Protein AF-A0A318JPR2-F1 (afdb_monomer)

Sequence (291 aa):
MTSPSQPMMTFALADDGRMVHVDDVPTGMSCECTCPGCHKRLIAKNAGREKTHHFAHEAGTDAQGCAETALHQAAKQVVLEFHRIKAPAGQLSLQQNADLHLTNVLLEHRLQAASGDVVVDCHAQSAHGAFAIEIAVHHKVDDVKADKLQELSLPTLEIDLSDMVTLPWSWNELEDAVLFDLERRKWIEGAAEPSSFAGELDALTPISNLMDQWPDAQRFAVGNVWVWFRRLPYGNYSVYHRFDESTRRIVESICRGRGRWEPRYKNWIIFDRFKDVVLSELISRTAPLDQ

Secondary structure (DSSP, 8-state):
--PPPPPP--EEE-TTS-EEEGGGS-SBGGG--B-TTT--BEEEE-S-SSS--EEEESSS--HHHHHHHHHHHHHHHHHHHH-EEEE-SSSTT-SS-EEEEEEEEEEEEEEEETTEEEEEEEEEEETTEEEEEEEESS-PPPHHHHHHHHHTT--EEEEE-TTTTTS---HHHHHHHHHT-GGGEEEPTTPPPPP-----------GGGGGG--TT-EEEEETTEEEEEEE-TTSSEEEEE-S-HHHHHHHHHHHBTTEEEETTTTEEEE-GGGHHHHHHHHHHTB-PPP-

Nearest PDB structures (foldseek):
  1y88-assembly1_A  TM=7.249E-01  e=6.080E-01  Archaeoglobus fulgidus
  8apo-assembly1_Ae  TM=2.332E-01  e=7.249E-01  Polytomella magna
  3n4s-assembly1_B  TM=3.303E-01  e=5.318E+00  Saccharomyces cerevisiae
  5v3n-assembly1_A-2  TM=4.036E-01  e=8.016E+00  Saccharomyces cerevisiae S288C
  4k73-assembly1_A  TM=4.085E-01  e=7.129E+00  Mycobacterium tuberculosis H37Rv

Structure (mmCIF, N/CA/C/O backbone):
data_AF-A0A318JPR2-F1
#
_entry.id   AF-A0A318JPR2-F1
#
loop_
_atom_site.group_PDB
_atom_site.id
_atom_site.type_symbol
_atom_site.label_atom_id
_atom_site.label_alt_id
_atom_site.label_comp_id
_atom_site.label_asym_id
_atom_site.label_entity_id
_atom_site.label_seq_id
_atom_site.pdbx_PDB_ins_code
_atom_site.Cartn_x
_atom_site.Cartn_y
_atom_site.Cartn_z
_atom_site.occupancy
_atom_site.B_iso_or_equiv
_atom_site.auth_seq_id
_atom_site.auth_comp_id
_atom_site.auth_asym_id
_atom_site.auth_atom_id
_atom_site.pdbx_PDB_model_num
ATOM 1 N N . MET A 1 1 ? 31.025 21.469 1.723 1.00 31.38 1 MET A N 1
ATOM 2 C CA . MET A 1 1 ? 29.585 21.782 1.658 1.00 31.38 1 MET A CA 1
ATOM 3 C C . MET A 1 1 ? 28.925 20.601 0.979 1.00 31.38 1 MET A C 1
ATOM 5 O O . MET A 1 1 ? 29.023 20.471 -0.232 1.00 31.38 1 MET A O 1
ATOM 9 N N . THR A 1 2 ? 28.418 19.655 1.761 1.00 30.30 2 THR A N 1
ATOM 10 C CA . THR A 1 2 ? 27.615 18.542 1.254 1.00 30.30 2 THR A CA 1
ATOM 11 C C . THR A 1 2 ? 26.317 19.137 0.728 1.00 30.30 2 THR A C 1
ATOM 13 O O . THR A 1 2 ? 25.569 19.744 1.490 1.00 30.30 2 THR A O 1
ATOM 16 N N . SER A 1 3 ? 26.096 19.058 -0.585 1.00 31.05 3 SER A N 1
ATOM 17 C CA . SER A 1 3 ? 24.805 19.400 -1.180 1.00 31.05 3 SER A CA 1
ATOM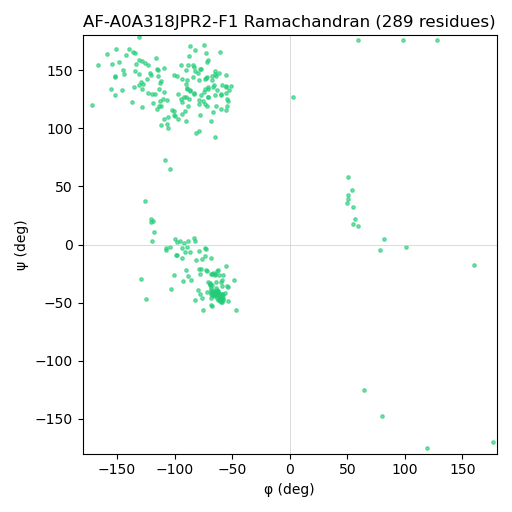 18 C C . SER A 1 3 ? 23.706 18.646 -0.424 1.00 31.05 3 SER A C 1
ATOM 20 O O . SER A 1 3 ? 23.920 17.465 -0.133 1.00 31.05 3 SER A O 1
ATOM 22 N N . PRO A 1 4 ? 22.569 19.279 -0.088 1.00 39.31 4 PRO A N 1
ATOM 23 C CA . PRO A 1 4 ? 21.449 18.557 0.501 1.00 39.31 4 PRO A CA 1
ATOM 24 C C . PRO A 1 4 ? 21.104 17.391 -0.428 1.00 39.31 4 PRO A C 1
ATOM 26 O O . PRO A 1 4 ? 20.927 17.582 -1.635 1.00 39.31 4 PRO A O 1
ATOM 29 N N . SER A 1 5 ? 21.126 16.174 0.116 1.00 49.06 5 SER A N 1
ATOM 30 C CA . SER A 1 5 ? 20.741 14.966 -0.605 1.00 49.06 5 SER A CA 1
ATOM 31 C C . SER A 1 5 ? 19.329 15.179 -1.133 1.00 49.06 5 SER A C 1
ATOM 33 O O . SER A 1 5 ? 18.408 15.384 -0.343 1.00 49.06 5 SER A O 1
ATOM 35 N N . GLN A 1 6 ? 19.163 15.199 -2.457 1.00 54.84 6 GLN A N 1
ATOM 36 C CA . GLN A 1 6 ? 17.829 15.270 -3.041 1.00 54.84 6 GLN A CA 1
ATOM 37 C C . GLN A 1 6 ? 17.015 14.063 -2.552 1.00 54.84 6 GLN A C 1
ATOM 39 O O . GLN A 1 6 ? 17.572 12.962 -2.502 1.00 54.84 6 GLN A O 1
ATOM 44 N N . PRO A 1 7 ? 15.738 14.257 -2.183 1.00 62.94 7 PRO A N 1
ATOM 45 C CA . PRO A 1 7 ? 14.869 13.164 -1.763 1.00 62.94 7 PRO A CA 1
ATOM 46 C C . PRO A 1 7 ? 14.843 12.091 -2.855 1.00 62.94 7 PRO A C 1
ATOM 48 O O . PRO A 1 7 ? 14.615 12.387 -4.032 1.00 62.94 7 PRO A O 1
ATOM 51 N N . MET A 1 8 ? 15.173 10.856 -2.472 1.00 77.88 8 MET A N 1
ATOM 52 C CA . MET A 1 8 ? 15.291 9.738 -3.402 1.00 77.88 8 MET A CA 1
ATOM 53 C C . MET A 1 8 ? 13.941 9.054 -3.570 1.00 77.88 8 MET A C 1
ATOM 55 O O . MET A 1 8 ? 13.386 8.511 -2.625 1.00 77.88 8 MET A O 1
ATOM 59 N N . MET A 1 9 ? 13.430 9.049 -4.799 1.00 89.12 9 MET A N 1
ATOM 60 C CA . MET A 1 9 ? 12.172 8.392 -5.131 1.00 89.12 9 MET A CA 1
ATOM 61 C C . MET A 1 9 ? 12.451 7.005 -5.714 1.00 89.12 9 MET A C 1
ATOM 63 O O . MET A 1 9 ? 12.928 6.896 -6.843 1.00 89.12 9 MET A O 1
ATOM 67 N N . THR A 1 10 ? 12.173 5.945 -4.958 1.00 91.81 10 THR A N 1
ATOM 68 C CA . THR A 1 10 ? 12.372 4.551 -5.401 1.00 91.81 10 THR A CA 1
ATOM 69 C C . THR A 1 10 ? 11.096 3.880 -5.903 1.00 91.81 10 THR A C 1
ATOM 71 O O . THR A 1 10 ? 11.181 2.824 -6.526 1.00 91.81 10 THR A O 1
ATOM 74 N N . PHE A 1 11 ? 9.935 4.517 -5.719 1.00 92.88 11 PHE A N 1
ATOM 75 C CA . PHE A 1 11 ? 8.640 4.040 -6.202 1.00 92.88 11 PHE A CA 1
ATOM 76 C C . PHE A 1 11 ? 8.036 4.956 -7.269 1.00 92.88 11 PHE A C 1
ATOM 78 O O . PHE A 1 11 ? 8.254 6.168 -7.266 1.00 92.88 11 PHE A O 1
ATOM 85 N N . ALA A 1 12 ? 7.250 4.377 -8.172 1.00 93.62 12 ALA A N 1
ATOM 86 C CA . ALA A 1 12 ? 6.508 5.098 -9.202 1.00 93.62 12 ALA A CA 1
ATOM 87 C C . ALA A 1 12 ? 5.222 4.356 -9.585 1.00 93.62 12 ALA A C 1
ATOM 89 O O . ALA A 1 12 ? 5.072 3.185 -9.244 1.00 93.62 12 ALA A O 1
ATOM 90 N N . LEU A 1 13 ? 4.329 5.016 -10.328 1.00 89.56 13 LEU A N 1
ATOM 91 C CA . LEU A 1 13 ? 3.175 4.365 -10.947 1.00 89.56 13 LEU A CA 1
ATOM 92 C C . LEU A 1 13 ? 3.580 3.720 -12.271 1.00 89.56 13 LEU A C 1
ATOM 94 O O . LEU A 1 13 ? 4.167 4.384 -13.127 1.00 89.56 13 LEU A O 1
ATOM 98 N N . ALA A 1 14 ? 3.238 2.450 -12.450 1.00 81.56 14 ALA A N 1
ATOM 99 C CA . ALA A 1 14 ? 3.228 1.786 -13.745 1.00 81.56 14 ALA A CA 1
ATOM 100 C C . ALA A 1 14 ? 2.023 2.240 -14.593 1.00 81.56 14 ALA A C 1
ATOM 102 O O . ALA A 1 14 ? 1.123 2.936 -14.117 1.00 81.56 14 ALA A O 1
ATOM 103 N N . ASP A 1 15 ? 2.009 1.836 -15.860 1.00 81.25 15 ASP A N 1
ATOM 104 C CA . ASP A 1 15 ? 0.932 2.107 -16.820 1.00 81.25 15 ASP A CA 1
ATOM 105 C C . ASP A 1 15 ? -0.433 1.549 -16.377 1.00 81.25 15 ASP A C 1
ATOM 107 O O . ASP A 1 15 ? -1.472 2.153 -16.638 1.00 81.25 15 ASP A O 1
ATOM 111 N N . ASP A 1 16 ? -0.426 0.430 -15.654 1.00 77.12 16 ASP A N 1
ATOM 112 C CA . ASP A 1 16 ? -1.609 -0.211 -15.081 1.00 77.12 16 ASP A CA 1
ATOM 113 C C . ASP A 1 16 ? -2.085 0.400 -13.750 1.00 77.12 16 ASP A C 1
ATOM 115 O O . ASP A 1 16 ? -3.044 -0.092 -13.147 1.00 77.12 16 ASP A O 1
ATOM 119 N N . GLY A 1 17 ? -1.432 1.472 -13.292 1.00 76.62 17 GLY A N 1
ATOM 120 C CA . GLY A 1 17 ? -1.784 2.206 -12.080 1.00 76.62 17 GLY A CA 1
ATOM 121 C C . GLY A 1 17 ? -1.261 1.597 -10.778 1.00 76.62 17 GLY A C 1
ATOM 122 O O . GLY A 1 17 ? -1.583 2.119 -9.713 1.00 76.62 17 GLY A O 1
ATOM 123 N N . ARG A 1 18 ? -0.458 0.525 -10.821 1.00 82.69 18 ARG A N 1
ATOM 124 C CA . ARG A 1 18 ? 0.199 -0.016 -9.620 1.00 82.69 18 ARG A CA 1
ATOM 125 C C . ARG A 1 18 ? 1.473 0.739 -9.280 1.00 82.69 18 ARG A C 1
ATOM 127 O O . ARG A 1 18 ? 2.218 1.167 -10.159 1.00 82.69 18 ARG A O 1
ATOM 134 N N . MET A 1 19 ? 1.776 0.793 -7.993 1.00 87.50 19 MET A N 1
ATOM 135 C CA . MET A 1 19 ? 3.086 1.175 -7.497 1.00 87.50 19 MET A CA 1
ATOM 136 C C . MET A 1 19 ? 4.101 0.071 -7.802 1.00 87.50 19 MET A C 1
ATOM 138 O O . MET A 1 19 ? 3.846 -1.115 -7.572 1.00 87.50 19 MET A O 1
ATOM 142 N N . VAL A 1 20 ? 5.258 0.470 -8.321 1.00 83.50 20 VAL A N 1
ATOM 143 C CA . VAL A 1 20 ? 6.395 -0.396 -8.652 1.00 83.50 20 VAL A CA 1
ATOM 144 C C . VAL A 1 20 ? 7.676 0.185 -8.076 1.00 83.50 20 VAL A C 1
ATOM 146 O O . VAL A 1 20 ? 7.828 1.407 -8.005 1.00 83.50 20 VAL A O 1
ATOM 149 N N . HIS A 1 21 ? 8.604 -0.684 -7.676 1.00 90.56 21 HIS A N 1
ATOM 150 C CA . HIS A 1 21 ? 9.937 -0.261 -7.270 1.00 90.56 21 HIS A CA 1
ATOM 151 C C . HIS A 1 21 ? 10.830 -0.072 -8.502 1.00 90.56 21 HIS A C 1
ATOM 153 O O . HIS A 1 21 ? 10.649 -0.723 -9.533 1.00 90.56 21 HIS A O 1
ATOM 159 N N . VAL A 1 22 ? 11.829 0.802 -8.403 1.00 91.31 22 VAL A N 1
ATOM 160 C CA . VAL A 1 22 ? 12.757 1.105 -9.501 1.00 91.31 22 VAL A CA 1
ATOM 161 C C . VAL A 1 22 ? 13.509 -0.133 -10.008 1.00 91.31 22 VAL A C 1
ATOM 163 O O . VAL A 1 22 ? 13.873 -0.190 -11.178 1.00 91.31 22 VAL A O 1
ATOM 166 N N . ASP A 1 23 ? 13.696 -1.154 -9.174 1.00 86.94 23 ASP A N 1
ATOM 167 C CA . ASP A 1 23 ? 14.351 -2.413 -9.569 1.00 86.94 23 ASP A CA 1
ATOM 168 C C . ASP A 1 23 ? 13.431 -3.394 -10.296 1.00 86.94 23 ASP A C 1
ATOM 170 O O . ASP A 1 23 ? 13.912 -4.328 -10.937 1.00 86.94 23 ASP A O 1
ATOM 174 N N . ASP A 1 24 ? 12.122 -3.157 -10.250 1.00 83.88 24 ASP A N 1
ATOM 175 C CA . ASP A 1 24 ? 11.122 -4.029 -10.865 1.00 83.88 24 ASP A CA 1
ATOM 176 C C . ASP A 1 24 ? 10.823 -3.638 -12.322 1.00 83.88 24 ASP A C 1
ATOM 178 O O . ASP A 1 24 ? 10.034 -4.302 -12.997 1.00 83.88 24 ASP A O 1
ATOM 182 N N . VAL A 1 25 ? 11.446 -2.565 -12.825 1.00 84.12 25 VAL A N 1
ATOM 183 C CA . VAL A 1 25 ? 11.129 -1.961 -14.126 1.00 84.12 25 VAL A CA 1
ATOM 184 C C . VAL A 1 25 ? 12.337 -1.889 -15.069 1.00 84.12 25 VAL A C 1
ATOM 186 O O . VAL A 1 25 ? 13.488 -1.825 -14.623 1.00 84.12 25 VAL A O 1
ATOM 189 N N . PRO A 1 26 ? 12.115 -1.860 -16.398 1.00 90.94 26 PRO A N 1
ATOM 190 C CA . PRO A 1 26 ? 13.185 -1.621 -17.363 1.00 90.94 26 PRO A CA 1
ATOM 191 C C . PRO A 1 26 ? 13.945 -0.314 -17.100 1.00 90.94 26 PRO A C 1
ATOM 193 O O . PRO A 1 26 ? 13.364 0.695 -16.709 1.00 90.94 26 PRO A O 1
ATOM 196 N N . THR A 1 27 ? 15.250 -0.294 -17.372 1.00 92.00 27 THR A N 1
ATOM 197 C CA . THR A 1 27 ? 16.066 0.920 -17.226 1.00 92.00 27 THR A CA 1
ATOM 198 C C . THR A 1 27 ? 15.632 2.034 -18.180 1.00 92.00 27 THR A C 1
ATOM 200 O O . THR A 1 27 ? 15.313 1.804 -19.347 1.00 92.00 27 THR A O 1
ATOM 203 N N . GLY A 1 28 ? 15.734 3.279 -17.712 1.00 91.94 28 GLY A N 1
ATOM 204 C CA . GLY A 1 28 ? 15.545 4.471 -18.527 1.00 91.94 28 GLY A CA 1
ATOM 205 C C . GLY A 1 28 ? 14.074 4.819 -18.741 1.00 91.94 28 GLY A C 1
ATOM 206 O O . GLY A 1 28 ? 13.241 4.617 -17.863 1.00 91.94 28 GLY A O 1
ATOM 207 N N . MET A 1 29 ? 13.760 5.389 -19.905 1.00 91.81 29 MET A N 1
ATOM 208 C CA . MET A 1 29 ? 12.389 5.782 -20.274 1.00 91.81 29 MET A CA 1
ATOM 209 C C . MET A 1 29 ? 11.504 4.598 -20.680 1.00 91.81 29 MET A C 1
ATOM 211 O O . MET A 1 29 ? 10.287 4.755 -20.759 1.00 91.81 29 MET A O 1
ATOM 215 N N . SER A 1 30 ? 12.104 3.428 -20.910 1.00 91.88 30 SER A N 1
ATOM 216 C CA . SER A 1 30 ? 11.390 2.186 -21.210 1.00 91.88 30 SER A CA 1
ATOM 217 C C . SER A 1 30 ? 10.676 1.594 -19.992 1.00 91.88 30 SER A C 1
ATOM 219 O O . SER A 1 30 ? 10.003 0.583 -20.140 1.00 91.88 30 SER A O 1
ATOM 221 N N . CYS A 1 31 ? 10.830 2.183 -18.795 1.00 90.31 31 CYS A N 1
ATOM 222 C CA . CYS A 1 31 ? 10.015 1.820 -17.634 1.00 90.31 31 CYS A CA 1
ATOM 223 C C . CYS A 1 31 ? 8.541 2.199 -17.803 1.00 90.31 31 CYS A C 1
ATOM 225 O O . CYS A 1 31 ? 7.699 1.621 -17.132 1.00 90.31 31 CYS A O 1
ATOM 227 N N . GLU A 1 32 ? 8.251 3.195 -18.653 1.00 92.12 32 GLU A N 1
ATOM 228 C CA . GLU A 1 32 ? 6.906 3.750 -18.869 1.00 92.12 32 GLU A CA 1
ATOM 229 C C . GLU A 1 32 ? 6.214 4.241 -17.582 1.00 92.12 32 GLU A C 1
ATOM 231 O O . GLU A 1 32 ? 5.017 4.512 -17.568 1.00 92.12 32 GLU A O 1
ATOM 236 N N . CYS A 1 33 ? 6.987 4.452 -16.513 1.00 93.62 33 CYS A N 1
ATOM 237 C CA . CYS A 1 33 ? 6.470 4.887 -15.228 1.00 93.62 33 CYS A CA 1
ATOM 238 C C . CYS A 1 33 ? 6.152 6.384 -15.190 1.00 93.62 33 CYS A C 1
ATOM 240 O O . CYS A 1 33 ? 6.816 7.222 -15.816 1.00 93.62 33 CYS A O 1
ATOM 242 N N . THR A 1 34 ? 5.176 6.720 -14.354 1.00 94.25 34 THR A N 1
ATOM 243 C CA . THR A 1 34 ? 4.717 8.081 -14.089 1.00 94.25 34 THR A CA 1
ATOM 244 C C . THR A 1 34 ? 4.865 8.414 -12.607 1.00 94.25 34 THR A C 1
ATOM 246 O O . THR A 1 34 ? 4.724 7.560 -11.733 1.00 94.25 34 THR A O 1
ATOM 249 N N . CYS A 1 35 ? 5.176 9.672 -12.306 1.00 93.94 35 CYS A N 1
ATOM 250 C CA . CYS A 1 35 ? 5.229 10.166 -10.939 1.00 93.94 35 CYS A CA 1
ATOM 251 C C . CYS A 1 35 ? 3.819 10.277 -10.347 1.00 93.94 35 CYS A C 1
ATOM 253 O O . CYS A 1 35 ? 2.985 10.964 -10.938 1.00 93.94 35 CYS A O 1
ATOM 255 N N . PRO A 1 36 ? 3.545 9.691 -9.172 1.00 90.75 36 PRO A N 1
ATOM 256 C CA . PRO A 1 36 ? 2.235 9.813 -8.541 1.00 90.75 36 PRO A CA 1
ATOM 257 C C . PRO A 1 36 ? 1.922 11.225 -8.037 1.00 90.75 36 PRO A C 1
ATOM 259 O O . PRO A 1 36 ? 0.755 11.589 -7.973 1.00 90.75 36 PRO A O 1
ATOM 262 N N . GLY A 1 37 ? 2.943 12.033 -7.723 1.00 90.00 37 GLY A N 1
ATOM 263 C CA . GLY A 1 37 ? 2.759 13.406 -7.241 1.00 90.00 37 GLY A CA 1
ATOM 264 C C . GLY A 1 37 ? 2.530 14.435 -8.350 1.00 90.00 37 GLY A C 1
ATOM 265 O O . GLY A 1 37 ? 1.622 15.254 -8.260 1.00 90.00 37 GLY A O 1
ATOM 266 N N . CYS A 1 38 ? 3.350 14.420 -9.408 1.00 90.94 38 CYS A N 1
ATOM 267 C CA . CYS A 1 38 ? 3.269 15.429 -10.478 1.00 90.94 38 CYS A CA 1
ATOM 268 C C . CYS A 1 38 ? 2.694 14.914 -11.803 1.00 90.94 38 CYS A C 1
ATOM 270 O O . CYS A 1 38 ? 2.564 15.690 -12.751 1.00 90.94 38 CYS A O 1
ATOM 272 N N . HIS A 1 39 ? 2.412 13.613 -11.901 1.00 90.44 39 HIS A N 1
ATOM 273 C CA . HIS A 1 39 ? 1.887 12.940 -13.092 1.00 90.44 39 HIS A CA 1
ATOM 274 C C . HIS A 1 39 ? 2.761 13.046 -14.356 1.00 90.44 39 HIS A C 1
ATOM 276 O O . HIS A 1 39 ? 2.305 12.760 -15.462 1.00 90.44 39 HIS A O 1
ATOM 282 N N . LYS A 1 40 ? 4.039 13.426 -14.221 1.00 91.50 40 LYS A N 1
ATOM 283 C CA . LYS A 1 40 ? 5.007 13.435 -15.330 1.00 91.50 40 LYS A CA 1
ATOM 284 C C . LYS A 1 40 ? 5.713 12.087 -15.462 1.00 91.50 40 LYS A C 1
ATOM 286 O O . LYS A 1 40 ? 5.884 11.366 -14.479 1.00 91.50 40 LYS A O 1
ATOM 291 N N . ARG A 1 41 ? 6.185 11.787 -16.675 1.00 92.62 41 ARG A N 1
ATOM 292 C CA . ARG A 1 41 ? 7.003 10.600 -16.962 1.00 92.62 41 ARG A CA 1
ATOM 293 C C . ARG A 1 41 ? 8.312 10.614 -16.179 1.00 92.62 41 ARG A C 1
ATOM 295 O O . ARG A 1 41 ? 8.905 11.671 -15.946 1.00 92.62 41 ARG A O 1
ATOM 302 N N . LEU A 1 42 ? 8.772 9.419 -15.834 1.00 93.44 42 LEU A N 1
ATOM 303 C CA . LEU A 1 42 ? 9.997 9.198 -15.081 1.00 93.44 42 LEU A CA 1
ATOM 304 C C . LEU A 1 42 ? 11.040 8.434 -15.891 1.00 93.44 42 LEU A C 1
ATOM 306 O O . LEU A 1 42 ? 10.749 7.755 -16.874 1.00 93.44 42 LEU A O 1
ATOM 310 N N . ILE A 1 43 ? 12.286 8.554 -15.444 1.00 93.06 43 ILE A N 1
ATOM 311 C CA . ILE A 1 43 ? 13.431 7.817 -15.969 1.00 93.06 43 ILE A CA 1
ATOM 312 C C . ILE A 1 43 ? 13.948 6.910 -14.852 1.00 93.06 43 ILE A C 1
ATOM 314 O O . ILE A 1 43 ? 14.447 7.414 -13.845 1.00 93.06 43 ILE A O 1
ATOM 318 N N . ALA A 1 44 ? 13.886 5.591 -15.038 1.00 93.50 44 ALA A N 1
ATOM 319 C CA . ALA A 1 44 ? 14.462 4.636 -14.093 1.00 93.50 44 ALA A CA 1
ATOM 320 C C . ALA A 1 44 ? 16.000 4.661 -14.168 1.00 93.50 44 ALA A C 1
ATOM 322 O O . ALA A 1 44 ? 16.594 4.388 -15.217 1.00 93.50 44 ALA A O 1
ATOM 323 N N . LYS A 1 45 ? 16.668 5.002 -13.063 1.00 92.88 45 LYS A N 1
ATOM 324 C CA . LYS A 1 45 ? 18.133 5.036 -12.932 1.00 92.88 45 LYS A CA 1
ATOM 325 C C . LYS A 1 45 ? 18.625 3.820 -12.135 1.00 92.88 45 LYS A C 1
ATOM 327 O O . LYS A 1 45 ? 19.179 3.978 -11.057 1.00 92.88 45 LYS A O 1
ATOM 332 N N . ASN A 1 46 ? 18.436 2.618 -12.680 1.00 90.38 46 ASN A N 1
ATOM 333 C CA . ASN A 1 46 ? 18.695 1.328 -12.010 1.00 90.38 46 ASN A CA 1
ATOM 334 C C . ASN A 1 46 ? 19.779 0.446 -12.673 1.00 90.38 46 ASN A C 1
ATOM 336 O O . ASN A 1 46 ? 19.922 -0.725 -12.344 1.00 90.38 46 ASN A O 1
ATOM 340 N N . ALA A 1 47 ? 20.540 0.981 -13.633 1.00 87.38 47 ALA A N 1
ATOM 341 C CA . ALA A 1 47 ? 21.635 0.243 -14.283 1.00 87.38 47 ALA A CA 1
ATOM 342 C C . ALA A 1 47 ? 23.029 0.555 -13.705 1.00 87.38 47 ALA A C 1
ATOM 344 O O . ALA A 1 47 ? 24.017 -0.074 -14.087 1.00 87.38 47 ALA A O 1
ATOM 345 N N . GLY A 1 48 ? 23.136 1.561 -12.833 1.00 81.44 48 GLY A N 1
ATOM 346 C CA . GLY A 1 48 ? 24.408 2.001 -12.260 1.00 81.44 48 GLY A CA 1
ATOM 347 C C . GLY A 1 48 ? 24.737 1.253 -10.972 1.00 81.44 48 GLY A C 1
ATOM 348 O O . GLY A 1 48 ? 23.861 1.035 -10.157 1.00 81.44 48 GLY A O 1
ATOM 349 N N . ARG A 1 49 ? 26.010 0.906 -10.755 1.00 77.62 49 ARG A N 1
ATOM 350 C CA . ARG A 1 49 ? 26.457 0.214 -9.525 1.00 77.62 49 ARG A CA 1
ATOM 351 C C . ARG A 1 49 ? 26.964 1.148 -8.423 1.00 77.62 49 ARG A C 1
ATOM 353 O O . ARG A 1 49 ? 27.197 0.702 -7.309 1.00 77.62 49 ARG A O 1
ATOM 360 N N . GLU A 1 50 ? 27.182 2.422 -8.748 1.00 75.31 50 GLU A N 1
ATOM 361 C CA . GLU A 1 50 ? 27.797 3.406 -7.842 1.00 75.31 50 GLU A CA 1
ATOM 362 C C . GLU A 1 50 ? 26.782 4.328 -7.163 1.00 75.31 50 GLU A C 1
ATOM 364 O O . GLU A 1 50 ? 27.051 4.871 -6.096 1.00 75.31 50 GLU A O 1
ATOM 369 N N . LYS A 1 51 ? 25.624 4.538 -7.794 1.00 80.38 51 LYS A N 1
ATOM 370 C CA . LYS A 1 51 ? 24.555 5.392 -7.274 1.00 80.38 51 LYS A CA 1
ATOM 371 C C . LYS A 1 51 ? 23.361 4.527 -6.931 1.00 80.38 51 LYS A C 1
ATOM 373 O O . LYS A 1 51 ? 23.008 3.651 -7.716 1.00 80.38 51 LYS A O 1
ATOM 378 N N . THR A 1 52 ? 22.723 4.826 -5.807 1.00 85.12 52 THR A N 1
ATOM 379 C CA . THR A 1 52 ? 21.478 4.178 -5.411 1.00 85.12 52 THR A CA 1
ATOM 380 C C . THR A 1 52 ? 20.432 4.319 -6.504 1.00 85.12 52 THR A C 1
ATOM 382 O O . THR A 1 52 ? 20.290 5.388 -7.112 1.00 85.12 52 THR A O 1
ATOM 385 N N . HIS A 1 53 ? 19.724 3.229 -6.776 1.00 91.25 53 HIS A N 1
ATOM 386 C CA . HIS A 1 53 ? 18.704 3.211 -7.804 1.00 91.25 53 HIS A CA 1
ATOM 387 C C . HIS A 1 53 ? 17.544 4.127 -7.411 1.00 91.25 53 HIS A C 1
ATOM 389 O O . HIS A 1 53 ? 17.137 4.170 -6.255 1.00 91.25 53 HIS A O 1
ATOM 395 N N . HIS A 1 54 ? 17.045 4.903 -8.368 1.00 92.00 54 HIS A N 1
ATOM 396 C CA . HIS A 1 54 ? 15.956 5.854 -8.149 1.00 92.00 54 HIS A CA 1
ATOM 397 C C . HIS A 1 54 ? 15.265 6.204 -9.468 1.00 92.00 54 HIS A C 1
ATOM 399 O O . HIS A 1 54 ? 15.807 6.003 -10.559 1.00 92.00 54 HIS A O 1
ATOM 405 N N . PHE A 1 55 ? 14.079 6.782 -9.368 1.00 92.69 55 PHE A N 1
ATOM 406 C CA . PHE A 1 55 ? 13.403 7.448 -10.465 1.00 92.69 55 PHE A CA 1
ATOM 407 C C . PHE A 1 55 ? 13.805 8.921 -10.520 1.00 92.69 55 PHE A C 1
ATOM 409 O O . PHE A 1 55 ? 13.811 9.626 -9.512 1.00 92.69 55 PHE A O 1
ATOM 416 N N . ALA A 1 56 ? 14.123 9.398 -11.721 1.00 91.31 56 ALA A N 1
ATOM 417 C CA . ALA A 1 56 ? 14.431 10.799 -11.978 1.00 91.31 56 ALA A CA 1
ATOM 418 C C . ALA A 1 56 ? 13.337 11.456 -12.829 1.00 91.31 56 ALA A C 1
ATOM 420 O O . ALA A 1 56 ? 12.845 10.860 -13.790 1.00 91.31 56 ALA A O 1
ATOM 421 N N . HIS A 1 57 ? 13.006 12.706 -12.503 1.00 89.19 57 HIS A N 1
ATOM 422 C CA . HIS A 1 57 ? 12.181 13.570 -13.348 1.00 89.19 57 HIS A CA 1
ATOM 423 C C . HIS A 1 57 ? 13.002 14.122 -14.522 1.00 89.19 57 HIS A C 1
ATOM 425 O O . HIS A 1 57 ? 14.206 14.343 -14.394 1.00 89.19 57 HIS A O 1
ATOM 431 N N . GLU A 1 58 ? 12.345 14.396 -15.650 1.00 73.19 58 GLU A N 1
ATOM 432 C CA . GLU A 1 58 ? 12.996 14.961 -16.840 1.00 73.19 58 GLU A CA 1
ATOM 433 C C . GLU A 1 58 ? 13.466 16.419 -16.628 1.00 73.19 58 GLU A C 1
ATOM 435 O O . GLU A 1 58 ? 14.572 16.759 -17.042 1.00 73.19 58 GLU A O 1
ATOM 440 N N . ALA A 1 59 ? 12.690 17.267 -15.925 1.00 68.50 59 ALA A N 1
ATOM 441 C CA . ALA A 1 59 ? 13.114 18.601 -15.462 1.00 68.50 59 ALA A CA 1
ATOM 442 C C . ALA A 1 59 ? 12.171 19.226 -14.400 1.00 68.50 59 ALA A C 1
ATOM 444 O O . ALA A 1 59 ? 10.968 18.952 -14.375 1.00 68.50 59 ALA A O 1
ATOM 445 N N . GLY A 1 60 ? 12.721 20.124 -13.564 1.00 57.97 60 GLY A N 1
ATOM 446 C CA . GLY A 1 60 ? 12.011 21.215 -12.865 1.00 57.97 60 GLY A CA 1
ATOM 447 C C . GLY A 1 60 ? 10.749 20.838 -12.086 1.00 57.97 60 GLY A C 1
ATOM 448 O O . GLY A 1 60 ? 9.671 21.345 -12.388 1.00 57.97 60 GLY A O 1
ATOM 449 N N . THR A 1 61 ? 10.860 19.933 -11.115 1.00 64.31 61 THR A N 1
ATOM 450 C CA . THR A 1 61 ? 9.715 19.471 -10.315 1.00 64.31 61 THR A CA 1
ATOM 451 C C . THR A 1 61 ? 10.087 19.454 -8.834 1.00 64.31 61 THR A C 1
ATOM 453 O O . THR A 1 61 ? 11.257 19.251 -8.505 1.00 64.31 61 THR A O 1
ATOM 456 N N . ASP A 1 62 ? 9.107 19.682 -7.957 1.00 67.00 62 ASP A N 1
ATOM 457 C CA . ASP A 1 62 ? 9.261 19.491 -6.515 1.00 67.00 62 ASP A CA 1
ATOM 458 C C . ASP A 1 62 ? 9.496 18.004 -6.213 1.00 67.00 62 ASP A C 1
ATOM 460 O O . ASP A 1 62 ? 8.567 17.200 -6.115 1.00 67.00 62 ASP A O 1
ATOM 464 N N . ALA A 1 63 ? 10.772 17.624 -6.151 1.00 74.44 63 ALA A N 1
ATOM 465 C CA . ALA A 1 63 ? 11.186 16.244 -5.947 1.00 74.44 63 ALA A CA 1
ATOM 466 C C . ALA A 1 63 ? 10.765 15.711 -4.570 1.00 74.44 63 ALA A C 1
ATOM 468 O O . ALA A 1 63 ? 10.584 14.503 -4.434 1.00 74.44 63 ALA A O 1
ATOM 469 N N . GLN A 1 64 ? 10.589 16.590 -3.575 1.00 77.44 64 GLN A N 1
ATOM 470 C CA . GLN A 1 64 ? 10.264 16.177 -2.215 1.00 77.44 64 GLN A CA 1
ATOM 471 C C . GLN A 1 64 ? 8.804 15.754 -2.094 1.00 77.44 64 GLN A C 1
ATOM 473 O O . GLN A 1 64 ? 8.552 14.596 -1.770 1.00 77.44 64 GLN A O 1
ATOM 478 N N . GLY A 1 65 ? 7.858 16.624 -2.464 1.00 83.94 65 GLY A N 1
ATOM 479 C CA . GLY A 1 65 ? 6.433 16.272 -2.432 1.00 83.94 65 GLY A CA 1
ATOM 480 C C . GLY A 1 65 ? 6.099 15.062 -3.319 1.00 83.94 65 GLY A C 1
ATOM 481 O O . GLY A 1 65 ? 5.224 14.254 -2.999 1.00 83.94 65 GLY A O 1
ATOM 482 N N . CYS A 1 66 ? 6.850 14.868 -4.411 1.00 89.81 66 CYS A N 1
ATOM 483 C CA . CYS A 1 66 ? 6.721 13.681 -5.259 1.00 89.81 66 CYS A CA 1
ATOM 484 C C . CYS A 1 66 ? 7.172 12.391 -4.559 1.00 89.81 66 CYS A C 1
ATOM 486 O O . CYS A 1 66 ? 6.485 11.378 -4.674 1.00 89.81 66 CYS A O 1
ATOM 488 N N . ALA A 1 67 ? 8.302 12.419 -3.844 1.00 89.69 67 ALA A N 1
ATOM 489 C CA . ALA A 1 67 ? 8.793 11.263 -3.098 1.00 89.69 67 ALA A CA 1
ATOM 490 C C . ALA A 1 67 ? 7.848 10.896 -1.943 1.00 89.69 67 ALA A C 1
ATOM 492 O O . ALA A 1 67 ? 7.548 9.719 -1.755 1.00 89.69 67 ALA A O 1
ATOM 493 N N . GLU A 1 68 ? 7.318 11.897 -1.235 1.00 90.81 68 GLU A N 1
ATOM 494 C CA . GLU A 1 68 ? 6.320 11.712 -0.174 1.00 90.81 68 GLU A CA 1
ATOM 495 C C . GLU A 1 68 ? 5.056 11.032 -0.711 1.00 90.81 68 GLU A C 1
ATOM 497 O O . GLU A 1 68 ? 4.614 10.013 -0.181 1.00 90.81 68 GLU A O 1
ATOM 502 N N . THR A 1 69 ? 4.520 11.543 -1.824 1.00 90.81 69 THR A N 1
ATOM 503 C CA . THR A 1 69 ? 3.339 10.961 -2.479 1.00 90.81 69 THR A CA 1
ATOM 504 C C . THR A 1 69 ? 3.610 9.531 -2.955 1.00 90.81 69 THR A C 1
ATOM 506 O O . THR A 1 69 ? 2.759 8.656 -2.809 1.00 90.81 69 THR A O 1
ATOM 509 N N . ALA A 1 70 ? 4.801 9.267 -3.502 1.00 92.94 70 ALA A N 1
ATOM 510 C CA . ALA A 1 70 ? 5.178 7.930 -3.949 1.00 92.94 70 ALA A CA 1
ATOM 511 C C . ALA A 1 70 ? 5.272 6.932 -2.789 1.00 92.94 70 ALA A C 1
ATOM 513 O O . ALA A 1 70 ? 4.755 5.822 -2.905 1.00 92.94 70 ALA A O 1
ATOM 514 N N . LEU A 1 71 ? 5.871 7.330 -1.664 1.00 93.56 71 LEU A N 1
ATOM 515 C CA . LEU A 1 71 ? 5.938 6.502 -0.460 1.00 93.56 71 LEU A CA 1
ATOM 516 C C . LEU A 1 71 ? 4.538 6.234 0.113 1.00 93.56 71 LEU A C 1
ATOM 518 O O . LEU A 1 71 ? 4.216 5.093 0.441 1.00 93.56 71 LEU A O 1
ATOM 522 N N . HIS A 1 72 ? 3.685 7.263 0.168 1.00 94.12 72 HIS A N 1
ATOM 523 C CA . HIS A 1 72 ? 2.303 7.158 0.648 1.00 94.12 72 HIS A CA 1
ATOM 524 C C . HIS A 1 72 ? 1.483 6.161 -0.170 1.00 94.12 72 HIS A C 1
ATOM 526 O O . HIS A 1 72 ? 0.858 5.256 0.384 1.00 94.12 72 HIS A O 1
ATOM 532 N N . GLN A 1 73 ? 1.528 6.273 -1.500 1.00 91.81 73 GLN A N 1
ATOM 533 C CA . GLN A 1 73 ? 0.804 5.359 -2.382 1.00 91.81 73 GLN A CA 1
ATOM 534 C C . GLN A 1 73 ? 1.369 3.936 -2.346 1.00 91.81 73 GLN A C 1
ATOM 536 O O . GLN A 1 73 ? 0.596 2.977 -2.354 1.00 91.81 73 GLN A O 1
ATOM 541 N N . ALA A 1 74 ? 2.693 3.773 -2.250 1.00 91.06 74 ALA A N 1
ATOM 542 C CA . ALA A 1 74 ? 3.299 2.451 -2.093 1.00 91.06 74 ALA A CA 1
ATOM 543 C C . ALA A 1 74 ? 2.846 1.780 -0.785 1.00 91.06 74 ALA A C 1
ATOM 545 O O . ALA A 1 74 ? 2.486 0.604 -0.788 1.00 91.06 74 ALA A O 1
ATOM 546 N N . ALA A 1 75 ? 2.768 2.533 0.316 1.00 94.12 75 ALA A N 1
ATOM 547 C CA . ALA A 1 75 ? 2.287 2.030 1.600 1.00 94.12 75 ALA A CA 1
ATOM 548 C C . ALA A 1 75 ? 0.799 1.630 1.557 1.00 94.12 75 ALA A C 1
ATOM 550 O O . ALA A 1 75 ? 0.432 0.571 2.067 1.00 94.12 75 ALA A O 1
ATOM 551 N N . LYS A 1 76 ? -0.056 2.413 0.881 1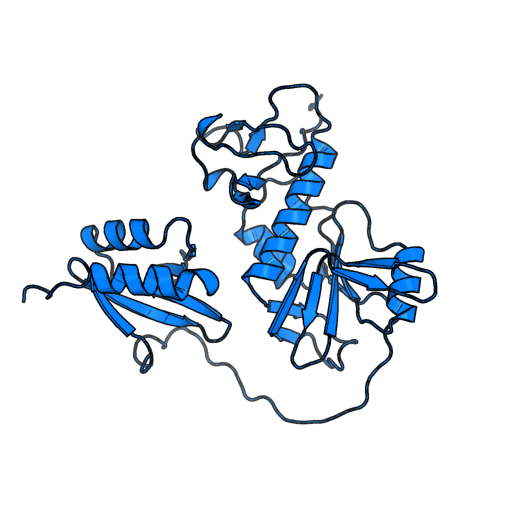.00 90.31 76 LYS A N 1
ATOM 552 C CA . LYS A 1 76 ? -1.462 2.039 0.623 1.00 90.31 76 LYS A CA 1
ATOM 553 C C . LYS A 1 76 ? -1.564 0.715 -0.137 1.00 90.31 76 LYS A C 1
ATOM 555 O O . LYS A 1 76 ? -2.366 -0.146 0.226 1.00 90.31 76 LYS A O 1
ATOM 560 N N . GLN A 1 77 ? -0.731 0.528 -1.163 1.00 86.25 77 GLN A N 1
ATOM 561 C CA . GLN A 1 77 ? -0.698 -0.720 -1.924 1.00 86.25 77 GLN A CA 1
ATOM 562 C C . GLN A 1 77 ? -0.282 -1.910 -1.052 1.00 86.25 77 GLN A C 1
ATOM 564 O O . GLN A 1 77 ? -0.895 -2.967 -1.163 1.00 86.25 77 GLN A O 1
ATOM 569 N N . VAL A 1 78 ? 0.676 -1.740 -0.135 1.00 83.19 78 VAL A N 1
ATOM 570 C CA . VAL A 1 78 ? 1.045 -2.789 0.832 1.00 83.19 78 VAL A CA 1
ATOM 571 C C . VAL A 1 78 ? -0.165 -3.219 1.670 1.00 83.19 78 VAL A C 1
ATOM 573 O O . VAL A 1 78 ? -0.445 -4.411 1.779 1.00 83.19 78 VAL A O 1
ATOM 576 N N . VAL A 1 79 ? -0.940 -2.279 2.219 1.00 83.31 79 VAL A N 1
ATOM 577 C CA . VAL A 1 79 ? -2.145 -2.628 2.999 1.00 83.31 79 VAL A CA 1
ATOM 578 C C . VAL A 1 79 ? -3.166 -3.378 2.132 1.00 83.31 79 VAL A C 1
ATOM 580 O O . VAL A 1 79 ? -3.690 -4.416 2.551 1.00 83.31 79 VAL A O 1
ATOM 583 N N . LEU A 1 80 ? -3.413 -2.886 0.912 1.00 81.44 80 LEU A N 1
ATOM 584 C CA . LEU A 1 80 ? -4.350 -3.485 -0.042 1.00 81.44 80 LEU A CA 1
ATOM 585 C C . LEU A 1 80 ? -3.925 -4.888 -0.500 1.00 81.44 80 LEU A C 1
ATOM 587 O O . LEU A 1 80 ? -4.773 -5.744 -0.712 1.00 81.44 80 LEU A O 1
ATOM 591 N N . GLU A 1 81 ? -2.634 -5.148 -0.687 1.00 73.25 81 GLU A N 1
ATOM 592 C CA . GLU A 1 81 ? -2.154 -6.438 -1.193 1.00 73.25 81 GLU A CA 1
ATOM 593 C C . GLU A 1 81 ? -2.105 -7.509 -0.102 1.00 73.25 81 GLU A C 1
ATOM 595 O O . GLU A 1 81 ? -2.436 -8.674 -0.347 1.00 73.25 81 GLU A O 1
ATOM 600 N N . PHE A 1 82 ? -1.693 -7.133 1.109 1.00 73.62 82 PHE A N 1
ATOM 601 C CA . PHE A 1 82 ? -1.410 -8.097 2.169 1.00 73.62 82 PHE A CA 1
ATOM 602 C C . PHE A 1 82 ? -2.609 -8.432 3.038 1.00 73.62 82 PHE A C 1
ATOM 604 O O . PHE A 1 82 ? -2.599 -9.497 3.656 1.00 73.62 82 PHE A O 1
ATOM 611 N N . HIS A 1 83 ? -3.628 -7.565 3.088 1.00 77.94 83 HIS A N 1
ATOM 612 C CA . HIS A 1 83 ? -4.833 -7.803 3.886 1.00 77.94 83 HIS A CA 1
ATOM 613 C C . HIS A 1 83 ? -4.502 -8.184 5.335 1.00 77.94 83 HIS A C 1
ATOM 615 O O . HIS A 1 83 ? -5.091 -9.092 5.933 1.00 77.94 83 HIS A O 1
ATOM 621 N N . ARG A 1 84 ? -3.486 -7.526 5.886 1.00 81.88 84 ARG A N 1
ATOM 622 C CA . ARG A 1 84 ? -2.957 -7.817 7.206 1.00 81.88 84 ARG A CA 1
ATOM 623 C C . ARG A 1 84 ? -2.354 -6.563 7.798 1.00 81.88 84 ARG A C 1
ATOM 625 O O . ARG A 1 84 ? -1.762 -5.776 7.071 1.00 81.88 84 ARG A O 1
ATOM 632 N N . ILE A 1 85 ? -2.471 -6.393 9.106 1.00 86.00 85 ILE A N 1
ATOM 633 C CA . ILE A 1 85 ? -1.771 -5.326 9.809 1.00 86.00 85 ILE A CA 1
ATOM 634 C C . ILE A 1 85 ? -1.572 -5.690 11.275 1.00 86.00 85 ILE A C 1
ATOM 636 O O . ILE A 1 85 ? -2.500 -6.127 11.955 1.00 86.00 85 ILE A O 1
ATOM 640 N N . LYS A 1 86 ? -0.363 -5.484 11.790 1.00 84.31 86 LYS A N 1
ATOM 641 C CA . LYS A 1 86 ? -0.129 -5.546 13.226 1.00 84.31 86 LYS A CA 1
ATOM 642 C C . LYS A 1 86 ? -0.708 -4.293 13.862 1.00 84.31 86 LYS A C 1
ATOM 644 O O . LYS A 1 86 ? -0.459 -3.189 13.389 1.00 84.31 86 LYS A O 1
ATOM 649 N N . ALA A 1 87 ? -1.482 -4.457 14.918 1.00 93.56 87 ALA A N 1
ATOM 650 C CA . ALA A 1 87 ? -2.153 -3.377 15.613 1.00 93.56 87 ALA A CA 1
ATOM 651 C C . ALA A 1 87 ? -1.766 -3.382 17.099 1.00 93.56 87 ALA A C 1
ATOM 653 O O . ALA A 1 87 ? -1.610 -4.461 17.687 1.00 93.56 87 ALA A O 1
ATOM 654 N N . PRO A 1 88 ? -1.591 -2.203 17.718 1.00 94.00 88 PRO A N 1
ATOM 655 C CA . PRO A 1 88 ? -1.383 -2.115 19.150 1.00 94.00 88 PRO A CA 1
ATOM 656 C C . PRO A 1 88 ? -2.677 -2.450 19.905 1.00 94.00 88 PRO A C 1
ATOM 658 O O . PRO A 1 88 ? -3.776 -2.365 19.353 1.00 94.00 88 PRO A O 1
ATOM 661 N N . ALA A 1 89 ? -2.552 -2.828 21.174 1.00 92.44 89 ALA A N 1
ATOM 662 C CA . ALA A 1 89 ? -3.697 -2.969 22.074 1.00 92.44 89 ALA A CA 1
ATOM 663 C C . ALA A 1 89 ? -4.463 -1.638 22.256 1.00 92.44 89 ALA A C 1
ATOM 665 O O . ALA A 1 89 ? -3.941 -0.566 21.949 1.00 92.44 89 ALA A O 1
ATOM 666 N N . GLY A 1 90 ? -5.675 -1.707 22.815 1.00 88.62 90 GLY A N 1
ATOM 667 C CA . GLY A 1 90 ? -6.431 -0.536 23.294 1.00 88.62 90 GLY A CA 1
ATOM 668 C C . GLY A 1 90 ? -7.548 -0.021 22.380 1.00 88.62 90 GLY A C 1
ATOM 669 O O . GLY A 1 90 ? -8.245 0.914 22.751 1.00 88.62 90 GLY A O 1
ATOM 670 N N . GLN A 1 91 ? -7.741 -0.619 21.207 1.00 90.56 91 GLN A N 1
ATOM 671 C CA . GLN A 1 91 ? -8.900 -0.402 20.328 1.00 90.56 91 GLN A CA 1
ATOM 672 C C . GLN A 1 91 ? -9.330 -1.739 19.730 1.00 90.56 91 GLN A C 1
ATOM 674 O O . GLN A 1 91 ? -8.594 -2.721 19.834 1.00 90.56 91 GLN A O 1
ATOM 679 N N . LEU A 1 92 ? -10.510 -1.794 19.100 1.00 88.25 92 LEU A N 1
ATOM 680 C CA . LEU A 1 92 ? -11.060 -3.027 18.506 1.00 88.25 92 LEU A CA 1
ATOM 681 C C . LEU A 1 92 ? -11.144 -4.193 19.516 1.00 88.25 92 LEU A C 1
ATOM 683 O O . LEU A 1 92 ? -10.947 -5.359 19.170 1.00 88.25 92 LEU A O 1
ATOM 687 N N . SER A 1 93 ? -11.376 -3.862 20.791 1.00 87.06 93 SER A N 1
ATOM 688 C CA . SER A 1 93 ? -11.384 -4.805 21.918 1.00 87.06 93 SER A CA 1
ATOM 689 C C . SER A 1 93 ? -10.081 -5.616 22.075 1.00 87.06 93 SER A C 1
ATOM 691 O O . SER A 1 93 ? -10.074 -6.684 22.695 1.00 87.06 93 SER A O 1
ATOM 693 N N . LEU A 1 94 ? -8.961 -5.125 21.531 1.00 83.75 94 LEU A N 1
ATOM 694 C CA . LEU A 1 94 ? -7.655 -5.777 21.608 1.00 83.75 94 LEU A CA 1
ATOM 695 C C . LEU A 1 94 ? -7.015 -5.548 22.981 1.00 83.75 94 LEU A C 1
ATOM 697 O O . LEU A 1 94 ? -6.572 -4.446 23.301 1.00 83.75 94 LEU A O 1
ATOM 701 N N . GLN A 1 95 ? -6.910 -6.615 23.775 1.00 87.69 95 GLN A N 1
ATOM 702 C CA . GLN A 1 95 ? -6.250 -6.590 25.092 1.00 87.69 95 GLN A CA 1
ATOM 703 C C . GLN A 1 95 ? -4.716 -6.603 24.999 1.00 87.69 95 GLN A C 1
ATOM 705 O O . GLN A 1 95 ? -4.016 -6.217 25.930 1.00 87.69 95 GLN A O 1
ATOM 710 N N . GLN A 1 96 ? -4.185 -7.058 23.868 1.00 88.75 96 GLN A N 1
ATOM 711 C CA . GLN A 1 96 ? -2.760 -7.128 23.574 1.00 88.75 96 GLN A CA 1
ATOM 712 C C . GLN A 1 96 ? -2.535 -6.785 22.106 1.00 88.75 96 GLN A C 1
ATOM 714 O O . GLN A 1 96 ? -3.468 -6.837 21.303 1.00 88.75 96 GLN A O 1
ATOM 719 N N . ASN A 1 97 ? -1.290 -6.469 21.752 1.00 87.19 97 ASN A N 1
ATOM 720 C CA . ASN A 1 97 ? -0.922 -6.254 20.359 1.00 87.19 97 ASN A CA 1
ATOM 721 C C . ASN A 1 97 ? -1.314 -7.487 19.542 1.00 87.19 97 ASN A C 1
ATOM 723 O O . ASN A 1 97 ? -0.996 -8.620 19.919 1.00 87.19 97 ASN A O 1
ATOM 727 N N . ALA A 1 98 ? -1.999 -7.255 18.433 1.00 81.12 98 ALA A N 1
ATOM 728 C CA . ALA A 1 98 ? -2.589 -8.309 17.636 1.00 81.12 98 ALA A CA 1
ATOM 729 C C . ALA A 1 98 ? -2.188 -8.170 16.182 1.00 81.12 98 ALA A C 1
ATOM 731 O O . ALA A 1 98 ? -1.804 -7.108 15.700 1.00 81.12 98 ALA A O 1
ATOM 732 N N . ASP A 1 99 ? -2.274 -9.286 15.489 1.00 80.44 99 ASP A N 1
ATOM 733 C CA . ASP A 1 99 ? -2.034 -9.365 14.071 1.00 80.44 99 ASP A CA 1
ATOM 734 C C . ASP A 1 99 ? -3.374 -9.539 13.362 1.00 80.44 99 ASP A C 1
ATOM 736 O O . ASP A 1 99 ? -3.994 -10.600 13.436 1.00 80.44 99 ASP A O 1
ATOM 740 N N . LEU A 1 100 ? -3.866 -8.460 12.760 1.00 81.94 100 LEU A N 1
ATOM 741 C CA . LEU A 1 100 ? -5.216 -8.396 12.221 1.00 81.94 100 LEU A CA 1
ATOM 742 C C . LEU A 1 100 ? -5.218 -8.860 10.773 1.00 81.94 100 LEU A C 1
ATOM 744 O O . LEU A 1 100 ? -4.498 -8.308 9.946 1.00 81.94 100 LEU A O 1
ATOM 748 N N . HIS A 1 101 ? -6.079 -9.823 10.453 1.00 79.94 101 HIS A N 1
ATOM 749 C CA . HIS A 1 101 ? -6.430 -10.140 9.074 1.00 79.94 101 HIS A CA 1
ATOM 750 C C . HIS A 1 101 ? -7.578 -9.241 8.601 1.00 79.94 101 HIS A C 1
ATOM 752 O O . HIS A 1 101 ? -8.589 -9.095 9.296 1.00 79.94 101 HIS A O 1
ATOM 758 N N . LEU A 1 102 ? -7.419 -8.655 7.416 1.00 79.69 102 LEU A N 1
ATOM 759 C CA . LEU A 1 102 ? -8.367 -7.728 6.815 1.00 79.69 102 LEU A CA 1
ATOM 760 C C . LEU A 1 102 ? -9.205 -8.470 5.773 1.00 79.69 102 LEU A C 1
ATOM 762 O O . LEU A 1 102 ? -8.692 -8.932 4.761 1.00 79.69 102 LEU A O 1
ATOM 766 N N . THR A 1 103 ? -10.505 -8.591 6.004 1.00 72.31 103 THR A N 1
ATOM 767 C CA . THR A 1 103 ? -11.431 -9.240 5.067 1.00 72.31 103 THR A CA 1
ATOM 768 C C . THR A 1 103 ? -11.814 -8.333 3.904 1.00 72.31 103 THR A C 1
ATOM 770 O O . THR A 1 103 ? -12.255 -8.821 2.866 1.00 72.31 103 THR A O 1
ATOM 773 N N . ASN A 1 104 ? -11.656 -7.020 4.075 1.00 75.69 104 ASN A N 1
ATOM 774 C CA . ASN A 1 104 ? -11.857 -6.025 3.034 1.00 75.69 104 ASN A CA 1
ATOM 775 C C . ASN A 1 104 ? -10.966 -4.806 3.294 1.00 75.69 104 ASN A C 1
ATOM 777 O O . ASN A 1 104 ? -10.788 -4.415 4.449 1.00 75.69 104 ASN A O 1
ATOM 781 N N . VAL A 1 105 ? -10.458 -4.198 2.223 1.00 82.19 105 VAL A N 1
ATOM 782 C CA . VAL A 1 105 ? -9.692 -2.948 2.250 1.00 82.19 105 VAL A CA 1
ATOM 783 C C . VAL A 1 105 ? -10.172 -2.066 1.101 1.00 82.19 105 VAL A C 1
ATOM 785 O O . VAL A 1 105 ? -10.113 -2.462 -0.061 1.00 82.19 105 VAL A O 1
ATOM 788 N N . LEU A 1 106 ? -10.637 -0.860 1.421 1.00 80.81 106 LEU A N 1
ATOM 789 C CA . LEU A 1 106 ? -10.987 0.171 0.446 1.00 80.81 106 LEU A CA 1
ATOM 790 C C . LEU A 1 106 ? -9.992 1.321 0.569 1.00 80.81 106 LEU A C 1
ATOM 792 O O . LEU A 1 106 ? -9.899 1.929 1.633 1.00 80.81 106 LEU A O 1
ATOM 796 N N . LEU A 1 107 ? -9.261 1.619 -0.503 1.00 86.19 107 LEU A N 1
ATOM 797 C CA . LEU A 1 107 ? -8.350 2.762 -0.532 1.00 86.19 107 LEU A CA 1
ATOM 798 C C . LEU A 1 107 ? -9.112 4.066 -0.782 1.00 86.19 107 LEU A C 1
ATOM 800 O O . LEU A 1 107 ? -10.106 4.068 -1.508 1.00 86.19 107 LEU A O 1
ATOM 804 N N . GLU A 1 108 ? -8.619 5.160 -0.200 1.00 85.50 108 GLU A N 1
ATOM 805 C CA . GLU A 1 108 ? -9.130 6.527 -0.402 1.00 85.50 108 GLU A CA 1
ATOM 806 C C . GLU A 1 108 ? -10.650 6.624 -0.203 1.00 85.50 108 GLU A C 1
ATOM 808 O O . GLU A 1 108 ? -11.389 7.249 -0.970 1.00 85.50 108 GLU A O 1
ATOM 813 N N . HIS A 1 109 ? -11.135 5.948 0.840 1.00 88.75 109 HIS A N 1
ATOM 814 C CA . HIS A 1 109 ? -12.556 5.788 1.080 1.00 88.75 109 HIS A CA 1
ATOM 815 C C . HIS A 1 109 ? -13.147 7.058 1.694 1.00 88.75 109 HIS A C 1
ATOM 817 O O . HIS A 1 109 ? -12.695 7.536 2.736 1.00 88.75 109 HIS A O 1
ATOM 823 N N . ARG A 1 110 ? -14.178 7.606 1.046 1.00 87.69 110 ARG A N 1
ATOM 824 C CA . ARG A 1 110 ? -14.896 8.785 1.530 1.00 87.69 110 ARG A CA 1
ATOM 825 C C . ARG A 1 110 ? -16.027 8.380 2.466 1.00 87.69 110 ARG A C 1
ATOM 827 O O . ARG A 1 110 ? -16.918 7.631 2.076 1.00 87.69 110 ARG A O 1
ATOM 834 N N . LEU A 1 111 ? -16.002 8.947 3.661 1.00 86.50 111 LEU A N 1
ATOM 835 C CA . LEU A 1 111 ? -17.002 8.802 4.707 1.00 86.50 111 LEU A CA 1
ATOM 836 C C . LEU A 1 111 ? -17.661 10.160 4.968 1.00 86.50 111 LEU A C 1
ATOM 838 O O . LEU A 1 111 ? -17.037 11.207 4.791 1.00 86.50 111 LEU A O 1
ATOM 842 N N . GLN A 1 112 ? -18.920 10.140 5.395 1.00 89.62 112 GLN A N 1
ATOM 843 C CA . GLN A 1 112 ? -19.711 11.346 5.633 1.00 89.62 112 GLN A CA 1
ATOM 844 C C . GLN A 1 112 ? -19.977 11.510 7.134 1.00 89.62 112 GLN A C 1
ATOM 846 O O . GLN A 1 112 ? -20.838 10.821 7.681 1.00 89.62 112 GLN A O 1
ATOM 851 N N . ALA A 1 113 ? -19.239 12.411 7.789 1.00 87.62 113 ALA A N 1
ATOM 852 C CA . ALA A 1 113 ? -19.473 12.799 9.181 1.00 87.62 113 ALA A CA 1
ATOM 853 C C . ALA A 1 113 ? -20.510 13.937 9.266 1.00 87.62 113 ALA A C 1
ATOM 855 O O . ALA A 1 113 ? -20.890 14.529 8.249 1.00 87.62 113 ALA A O 1
ATOM 856 N N . ALA A 1 114 ? -20.976 14.270 10.472 1.00 86.81 114 ALA A N 1
ATOM 857 C CA . ALA A 1 114 ? -21.955 15.341 10.661 1.00 86.81 114 ALA A CA 1
ATOM 858 C C . ALA A 1 114 ? -21.354 16.720 10.333 1.00 86.81 114 ALA A C 1
ATOM 860 O O . ALA A 1 114 ? -22.037 17.571 9.761 1.00 86.81 114 ALA A O 1
ATOM 861 N N . SER A 1 115 ? -20.066 16.918 10.628 1.00 85.69 115 SER A N 1
ATOM 862 C CA . SER A 1 115 ? -19.292 18.113 10.265 1.00 85.69 115 SER A CA 1
ATOM 863 C C . SER A 1 115 ? -18.731 18.093 8.832 1.00 85.69 115 SER A C 1
ATOM 865 O O . SER A 1 115 ? -18.019 19.015 8.421 1.00 85.69 115 SER A O 1
ATOM 867 N N . GLY A 1 116 ? -19.080 17.077 8.035 1.00 88.56 116 GLY A N 1
ATOM 868 C CA . GLY A 1 116 ? -18.784 16.979 6.605 1.00 88.56 116 GLY A CA 1
ATOM 869 C C . GLY A 1 116 ? -17.932 15.770 6.225 1.00 88.56 116 GLY A C 1
ATOM 870 O O . GLY A 1 116 ? -17.610 14.912 7.044 1.00 88.56 116 GLY A O 1
ATOM 871 N N . ASP A 1 117 ? -17.554 15.705 4.951 1.00 87.88 117 ASP A N 1
ATOM 872 C CA . ASP A 1 117 ? -16.832 14.553 4.410 1.00 87.88 117 ASP A CA 1
ATOM 873 C C . ASP A 1 117 ? -15.412 14.433 4.992 1.00 87.88 117 ASP A C 1
ATOM 875 O O . ASP A 1 117 ? -14.716 15.435 5.220 1.00 87.88 117 ASP A O 1
ATOM 879 N N . VAL A 1 118 ? -14.970 13.189 5.176 1.00 90.12 118 VAL A N 1
ATOM 880 C CA . VAL A 1 118 ? -13.592 12.797 5.488 1.00 90.12 118 VAL A CA 1
ATOM 881 C C . VAL A 1 118 ? -13.169 11.668 4.550 1.00 90.12 118 VAL A C 1
ATOM 883 O O . VAL A 1 118 ? -13.949 10.764 4.262 1.00 90.12 118 VAL A O 1
ATOM 886 N N . VAL A 1 119 ? -11.944 11.728 4.030 1.00 88.38 119 VAL A N 1
ATOM 887 C CA . VAL A 1 119 ? -11.368 10.657 3.204 1.00 88.38 119 VAL A CA 1
ATOM 888 C C . VAL A 1 119 ? -10.271 9.979 4.001 1.00 88.38 119 VAL A C 1
ATOM 890 O O . VAL A 1 119 ? -9.351 10.658 4.465 1.00 88.38 119 VAL A O 1
ATOM 893 N N . VAL A 1 120 ? -10.380 8.661 4.149 1.00 92.75 120 VAL A N 1
ATOM 894 C CA . VAL A 1 120 ? -9.372 7.845 4.828 1.00 92.75 120 VAL A CA 1
ATOM 895 C C . VAL A 1 120 ? -8.472 7.135 3.834 1.00 92.75 120 VAL A C 1
ATOM 897 O O . VAL A 1 120 ? -8.933 6.744 2.760 1.00 92.75 120 VAL A O 1
ATOM 900 N N . ASP A 1 121 ? -7.198 6.952 4.180 1.00 94.62 121 ASP A N 1
ATOM 901 C CA . ASP A 1 121 ? -6.248 6.293 3.278 1.00 94.62 121 ASP A CA 1
ATOM 902 C C . ASP A 1 121 ? -6.643 4.847 3.002 1.00 94.62 121 ASP A C 1
ATOM 904 O O . ASP A 1 121 ? -6.663 4.433 1.841 1.00 94.62 121 ASP A O 1
ATOM 908 N N . CYS A 1 122 ? -7.004 4.108 4.053 1.00 94.81 122 CYS A N 1
ATOM 909 C CA . CYS A 1 122 ? -7.647 2.808 3.932 1.00 94.81 122 CYS A CA 1
ATOM 910 C C . CYS A 1 122 ? -8.829 2.704 4.901 1.00 94.81 122 CYS A C 1
ATOM 912 O O . CYS A 1 122 ? -8.701 3.011 6.083 1.00 94.81 122 CYS A O 1
ATOM 914 N N . HIS A 1 123 ? -9.954 2.180 4.430 1.00 93.00 123 HIS A N 1
ATOM 915 C CA . HIS A 1 123 ? -11.022 1.662 5.278 1.00 93.00 123 HIS A CA 1
ATOM 916 C C . HIS A 1 123 ? -10.944 0.134 5.282 1.00 93.00 123 HIS A C 1
ATOM 918 O O . HIS A 1 123 ? -11.123 -0.503 4.239 1.00 93.00 123 HIS A O 1
ATOM 924 N N . ALA A 1 124 ? -10.672 -0.453 6.444 1.00 91.31 124 ALA A N 1
ATOM 925 C CA . ALA A 1 124 ? -10.424 -1.876 6.605 1.00 91.31 124 ALA A CA 1
ATOM 926 C C . ALA A 1 124 ? -11.515 -2.559 7.439 1.00 91.31 124 ALA A C 1
ATOM 928 O O . ALA A 1 124 ? -12.039 -1.996 8.398 1.00 91.31 124 ALA A O 1
ATOM 929 N N . GLN A 1 125 ? -11.834 -3.805 7.093 1.00 86.62 125 GLN A N 1
ATOM 930 C CA . GLN A 1 125 ? -12.711 -4.675 7.875 1.00 86.62 125 GLN A CA 1
ATOM 931 C C . GLN A 1 125 ? -11.906 -5.853 8.415 1.00 86.62 125 GLN A C 1
ATOM 933 O O . GLN A 1 125 ? -11.188 -6.494 7.659 1.00 86.62 125 GLN A O 1
ATOM 938 N N . SER A 1 126 ? -12.062 -6.180 9.697 1.00 85.44 126 SER A N 1
ATOM 939 C CA . SER A 1 126 ? -11.500 -7.391 10.311 1.00 85.44 126 SER A CA 1
ATOM 940 C C . SER A 1 126 ? -12.560 -8.148 11.116 1.00 85.44 126 SER A C 1
ATOM 942 O O . SER A 1 126 ? -13.700 -7.690 11.246 1.00 85.44 126 SER A O 1
ATOM 944 N N . ALA A 1 127 ? -12.173 -9.287 11.700 1.00 82.12 127 ALA A N 1
ATOM 945 C CA . ALA A 1 127 ? -12.997 -10.008 12.672 1.00 82.12 127 ALA A CA 1
ATOM 946 C C . ALA A 1 127 ? -13.283 -9.189 13.948 1.00 82.12 127 ALA A C 1
ATOM 948 O O . ALA A 1 127 ? -14.268 -9.455 14.629 1.00 82.12 127 ALA A O 1
ATOM 949 N N . HIS A 1 128 ? -12.452 -8.186 14.249 1.00 87.25 128 HIS A N 1
ATOM 950 C CA . HIS A 1 128 ? -12.579 -7.328 15.429 1.00 87.25 128 HIS A CA 1
ATOM 951 C C . HIS A 1 128 ? -13.374 -6.038 15.168 1.00 87.25 128 HIS A C 1
ATOM 953 O O . HIS A 1 128 ? -13.602 -5.261 16.088 1.00 87.25 128 HIS A O 1
ATOM 959 N N . GLY A 1 129 ? -13.798 -5.798 13.923 1.00 88.25 129 GLY A N 1
ATOM 960 C CA . GLY A 1 129 ? -14.545 -4.601 13.536 1.00 88.25 129 GLY A CA 1
ATOM 961 C C . GLY A 1 129 ? -13.946 -3.865 12.341 1.00 88.25 129 GLY A C 1
ATOM 962 O O . GLY A 1 129 ? -12.912 -4.263 11.789 1.00 88.25 129 GLY A O 1
ATOM 963 N N . ALA A 1 130 ? -14.655 -2.815 11.927 1.00 92.88 130 ALA A N 1
ATOM 964 C CA . ALA A 1 130 ? -14.204 -1.870 10.913 1.00 92.88 130 ALA A CA 1
ATOM 965 C C . ALA A 1 130 ? -13.314 -0.800 11.553 1.00 92.88 130 ALA A C 1
ATOM 967 O O . ALA A 1 130 ? -13.560 -0.383 12.685 1.00 92.88 130 ALA A O 1
ATOM 968 N N . PHE A 1 131 ? -12.292 -0.361 10.830 1.00 96.75 131 PHE A N 1
ATOM 969 C CA . PHE A 1 131 ? -11.388 0.696 11.268 1.00 96.75 131 PHE A CA 1
ATOM 970 C C . PHE A 1 131 ? -10.754 1.396 10.065 1.00 96.75 131 PHE A C 1
ATOM 972 O O . PHE A 1 131 ? -10.649 0.828 8.976 1.00 96.75 131 PHE A O 1
ATOM 979 N N . ALA A 1 132 ? -10.333 2.638 10.260 1.00 96.56 132 ALA A N 1
ATOM 980 C CA . ALA A 1 132 ? -9.527 3.370 9.300 1.00 96.56 132 ALA A CA 1
ATOM 981 C C . ALA A 1 132 ? -8.033 3.139 9.556 1.00 96.56 132 ALA A C 1
ATOM 983 O O . ALA A 1 132 ? -7.598 2.935 10.691 1.00 96.56 132 ALA A O 1
ATOM 984 N N . ILE A 1 133 ? -7.245 3.204 8.490 1.00 96.88 133 ILE A N 1
ATOM 985 C CA . ILE A 1 133 ? -5.788 3.286 8.541 1.00 96.88 133 ILE A CA 1
ATOM 986 C C . ILE A 1 133 ? -5.398 4.587 7.849 1.00 96.88 133 ILE A C 1
ATOM 988 O O . ILE A 1 133 ? -5.836 4.841 6.728 1.00 96.88 133 ILE A O 1
ATOM 992 N N . GLU A 1 134 ? -4.577 5.381 8.521 1.00 96.69 134 GLU A N 1
ATOM 993 C CA . GLU A 1 134 ? -4.027 6.650 8.048 1.00 96.69 134 GLU A CA 1
ATOM 994 C C . GLU A 1 134 ? -2.512 6.522 7.949 1.00 96.69 134 GLU A C 1
ATOM 996 O O . GLU A 1 134 ? -1.868 6.069 8.893 1.00 96.69 134 GLU A O 1
ATOM 1001 N N . ILE A 1 135 ? -1.928 6.888 6.811 1.00 95.25 135 ILE A N 1
ATOM 1002 C CA . ILE A 1 135 ? -0.487 6.777 6.583 1.00 95.25 135 ILE A CA 1
ATOM 1003 C C . ILE A 1 135 ? 0.098 8.189 6.574 1.00 95.25 135 ILE A C 1
ATOM 1005 O O . ILE A 1 135 ? -0.073 8.954 5.626 1.00 95.25 135 ILE A O 1
ATOM 1009 N N . ALA A 1 136 ? 0.824 8.531 7.631 1.00 92.12 136 ALA A N 1
ATOM 1010 C CA . ALA A 1 136 ? 1.441 9.834 7.806 1.00 92.12 136 ALA A CA 1
ATOM 1011 C C . ALA A 1 136 ? 2.852 9.848 7.205 1.00 92.12 136 ALA A C 1
ATOM 1013 O O . ALA A 1 136 ? 3.785 9.283 7.770 1.00 92.12 136 ALA A O 1
ATOM 1014 N N . VAL A 1 137 ? 3.018 10.515 6.060 1.00 86.38 137 VAL A N 1
ATOM 1015 C CA . VAL A 1 137 ? 4.337 10.730 5.426 1.00 86.38 137 VAL A CA 1
ATOM 1016 C C . VAL A 1 137 ? 4.859 12.151 5.653 1.00 86.38 137 VAL A C 1
ATOM 1018 O O . VAL A 1 137 ? 6.041 12.347 5.895 1.00 86.38 137 VAL A O 1
ATOM 1021 N N . HIS A 1 138 ? 3.984 13.155 5.619 1.00 76.25 138 HIS A N 1
ATOM 1022 C CA . HIS A 1 138 ? 4.354 14.540 5.935 1.00 76.25 138 HIS A CA 1
ATOM 1023 C C . HIS A 1 138 ? 3.466 15.116 7.035 1.00 76.25 138 HIS A C 1
ATOM 1025 O O . HIS A 1 138 ? 3.952 15.666 8.021 1.00 76.25 138 HIS A O 1
ATOM 1031 N N . HIS A 1 139 ? 2.155 14.921 6.899 1.00 72.94 139 HIS A N 1
ATOM 1032 C CA . HIS A 1 139 ? 1.180 15.338 7.892 1.00 72.94 139 HIS A CA 1
ATOM 1033 C C . HIS A 1 139 ? 0.601 14.122 8.602 1.00 72.94 139 HIS A C 1
ATOM 1035 O O . HIS A 1 139 ? 0.186 13.154 7.963 1.00 72.94 139 HIS A O 1
ATOM 1041 N N . LYS A 1 140 ? 0.581 14.204 9.930 1.00 79.81 140 LYS A N 1
ATOM 1042 C CA . LYS A 1 140 ? -0.234 13.338 10.779 1.00 79.81 140 LYS A CA 1
ATOM 1043 C C . LYS A 1 140 ? -1.701 13.736 10.647 1.00 79.81 140 LYS A C 1
ATOM 1045 O O . LYS A 1 140 ? -2.003 14.816 10.135 1.00 79.81 140 LYS A O 1
ATOM 1050 N N . VAL A 1 141 ? -2.593 12.869 11.106 1.00 71.75 141 VAL A N 1
ATOM 1051 C CA . VAL A 1 141 ? -4.013 13.184 11.254 1.00 71.75 141 VAL A CA 1
ATOM 1052 C C . VAL A 1 141 ? -4.128 14.445 12.111 1.00 71.75 141 VAL A C 1
ATOM 1054 O O . VAL A 1 141 ? -3.641 14.479 13.241 1.00 71.75 141 VAL A O 1
ATOM 1057 N N . ASP A 1 142 ? -4.715 15.496 11.541 1.00 78.94 142 ASP A N 1
ATOM 1058 C CA . ASP A 1 142 ? -4.965 16.750 12.244 1.00 78.94 142 ASP A CA 1
ATOM 1059 C C . ASP A 1 142 ? -6.245 16.671 13.087 1.00 78.94 142 ASP A C 1
ATOM 1061 O O . ASP A 1 142 ? -7.057 15.753 12.934 1.00 78.94 142 ASP A O 1
ATOM 1065 N N . ASP A 1 143 ? -6.434 17.649 13.973 1.00 80.12 143 ASP A N 1
ATOM 1066 C CA . ASP A 1 143 ? -7.581 17.684 14.886 1.00 80.12 143 ASP A CA 1
ATOM 1067 C C . ASP A 1 143 ? -8.917 17.690 14.120 1.00 80.12 143 ASP A C 1
ATOM 1069 O O . ASP A 1 143 ? -9.864 17.017 14.508 1.00 80.12 143 ASP A O 1
ATOM 1073 N N . VAL A 1 144 ? -8.982 18.363 12.962 1.00 81.19 144 VAL A N 1
ATOM 1074 C CA . VAL A 1 144 ? -10.199 18.432 12.132 1.00 81.19 144 VAL A CA 1
ATOM 1075 C C . VAL A 1 144 ? -10.580 17.057 11.584 1.00 81.19 144 VAL A C 1
ATOM 1077 O O . VAL A 1 144 ? -11.760 16.696 11.538 1.00 81.19 144 VAL A O 1
ATOM 1080 N N . LYS A 1 145 ? -9.595 16.284 11.120 1.00 84.50 145 LYS A N 1
ATOM 1081 C CA . LYS A 1 145 ? -9.801 14.927 10.621 1.00 84.50 145 LYS A CA 1
ATOM 1082 C C . LYS A 1 145 ? -10.099 13.966 11.769 1.00 84.50 145 LYS A C 1
ATOM 1084 O O . LYS A 1 145 ? -10.994 13.134 11.620 1.00 84.50 145 LYS A O 1
ATOM 1089 N N . ALA A 1 146 ? -9.405 14.103 12.897 1.00 85.31 146 ALA A N 1
ATOM 1090 C CA . ALA A 1 146 ? -9.648 13.313 14.100 1.00 85.31 146 ALA A CA 1
ATOM 1091 C C . ALA A 1 146 ? -11.084 13.500 14.620 1.00 85.31 146 ALA A C 1
ATOM 1093 O O . ALA A 1 146 ? -11.774 12.505 14.833 1.00 85.31 146 ALA A O 1
ATOM 1094 N N . ASP A 1 147 ? -11.572 14.741 14.704 1.00 84.12 147 ASP A N 1
ATOM 1095 C CA . ASP A 1 147 ? -12.935 15.066 15.141 1.00 84.12 147 ASP A CA 1
ATOM 1096 C C . ASP A 1 147 ? -13.991 14.386 14.253 1.00 84.12 147 ASP A C 1
ATOM 1098 O O . ASP A 1 147 ? -14.911 13.731 14.745 1.00 84.12 147 ASP A O 1
ATOM 1102 N N . LYS A 1 148 ? -13.829 14.452 12.924 1.00 86.19 148 LYS A N 1
ATOM 1103 C CA . LYS A 1 148 ? -14.732 13.775 11.971 1.00 86.19 148 LYS A CA 1
ATOM 1104 C C . LYS A 1 148 ? -14.721 12.256 12.124 1.00 86.19 148 LYS A C 1
ATOM 1106 O O . LYS A 1 148 ? -15.764 11.615 12.021 1.00 86.19 148 LYS A O 1
ATOM 1111 N N . LEU A 1 149 ? -13.550 11.662 12.342 1.00 88.19 149 LEU A N 1
ATOM 1112 C CA . LEU A 1 149 ? -13.413 10.218 12.556 1.00 88.19 149 LEU A CA 1
ATOM 1113 C C . LEU A 1 149 ? -14.019 9.783 13.896 1.00 88.19 149 LEU A C 1
ATOM 1115 O O . LEU A 1 149 ? -14.628 8.714 13.985 1.00 88.19 149 LEU A O 1
ATOM 1119 N N . GLN A 1 150 ? -13.927 10.643 14.910 1.00 86.94 150 GLN A N 1
ATOM 1120 C CA . GLN A 1 150 ? -14.565 10.452 16.204 1.00 86.94 150 GLN A CA 1
ATOM 1121 C C . GLN A 1 150 ? -16.094 10.549 16.112 1.00 86.94 150 GLN A C 1
ATOM 1123 O O . GLN A 1 150 ? -16.785 9.701 16.676 1.00 86.94 150 GLN A O 1
ATOM 1128 N N . GLU A 1 151 ? -16.640 11.512 15.360 1.00 88.12 151 GLU A N 1
ATOM 1129 C CA . GLU A 1 151 ? -18.085 11.596 15.078 1.00 88.12 151 GLU A CA 1
ATOM 1130 C C . GLU A 1 151 ? -18.625 10.294 14.469 1.00 88.12 151 GLU A C 1
ATOM 1132 O O . GLU A 1 151 ? -19.738 9.866 14.778 1.00 88.12 151 GLU A O 1
ATOM 1137 N N . LEU A 1 152 ? -17.818 9.639 13.632 1.00 88.06 152 LEU A N 1
ATOM 1138 C CA . LEU A 1 152 ? -18.143 8.363 12.997 1.00 88.06 152 LEU A CA 1
ATOM 1139 C C . LEU A 1 152 ? -17.954 7.149 13.918 1.00 88.06 152 LEU A C 1
ATOM 1141 O O . LEU A 1 152 ? -18.298 6.038 13.519 1.00 88.06 152 LEU A O 1
ATOM 1145 N N . SER A 1 153 ? -17.413 7.335 15.129 1.00 90.25 153 SER A N 1
ATOM 1146 C CA . SER A 1 153 ? -17.014 6.249 16.036 1.00 90.25 153 SER A CA 1
ATOM 1147 C C . SER A 1 153 ? -16.138 5.197 15.343 1.00 90.25 153 SER A C 1
ATOM 1149 O O . SER A 1 153 ? -16.266 4.003 15.613 1.00 90.25 153 SER A O 1
ATOM 1151 N N . LEU A 1 154 ? -15.272 5.632 14.421 1.00 91.81 154 LEU A N 1
ATOM 1152 C CA . LEU A 1 154 ? -14.429 4.752 13.618 1.00 91.81 154 LEU A CA 1
ATOM 1153 C C . LEU A 1 154 ? -13.012 4.698 14.217 1.00 91.81 154 LEU A C 1
ATOM 1155 O O . LEU A 1 154 ? -12.281 5.691 14.122 1.00 91.81 154 LEU A O 1
ATOM 1159 N N . PRO A 1 155 ? -12.583 3.562 14.808 1.00 95.19 155 PRO A N 1
ATOM 1160 C CA . PRO A 1 155 ? -11.203 3.391 15.250 1.00 95.19 155 PRO A CA 1
ATOM 1161 C C . PRO A 1 155 ? -10.245 3.699 14.107 1.00 95.19 155 PRO A C 1
ATOM 1163 O O . PRO A 1 155 ? -10.456 3.240 12.988 1.00 95.19 155 PRO A O 1
ATOM 1166 N N . THR A 1 156 ? -9.208 4.488 14.375 1.00 96.00 156 THR A N 1
ATOM 1167 C CA . THR A 1 156 ? -8.266 4.924 13.341 1.00 96.00 156 THR A CA 1
ATOM 1168 C C . THR A 1 156 ? -6.845 4.624 13.775 1.00 96.00 156 THR A C 1
ATOM 1170 O O . THR A 1 156 ? -6.386 5.128 14.800 1.00 96.00 156 THR A O 1
ATOM 1173 N N . LEU A 1 157 ? -6.159 3.788 13.001 1.00 96.62 157 LEU A N 1
ATOM 1174 C CA . LEU A 1 157 ? -4.754 3.460 13.188 1.00 96.62 157 LEU A CA 1
ATOM 1175 C C . LEU A 1 157 ? -3.907 4.387 12.315 1.00 96.62 157 LEU A C 1
ATOM 1177 O O . LEU A 1 157 ? -3.935 4.280 11.093 1.00 96.62 157 LEU A O 1
ATOM 1181 N N . GLU A 1 158 ? -3.138 5.275 12.930 1.00 96.62 158 GLU A N 1
ATOM 1182 C CA . GLU A 1 158 ? -2.136 6.070 12.222 1.00 96.62 158 GLU A CA 1
ATOM 1183 C C . GLU A 1 158 ? -0.820 5.289 12.144 1.00 96.62 158 GLU A C 1
ATOM 1185 O O . GLU A 1 158 ? -0.374 4.746 13.156 1.00 96.62 158 GLU A O 1
ATOM 1190 N N . ILE A 1 159 ? -0.205 5.245 10.960 1.00 96.12 159 ILE A N 1
ATOM 1191 C CA . ILE A 1 159 ? 1.124 4.686 10.684 1.00 96.12 159 ILE A CA 1
ATOM 1192 C C . ILE A 1 159 ? 2.054 5.831 10.272 1.00 96.12 159 ILE A C 1
ATOM 1194 O O . ILE A 1 159 ? 1.823 6.486 9.259 1.00 96.12 159 ILE A O 1
ATOM 1198 N N . ASP A 1 160 ? 3.117 6.053 11.034 1.00 95.31 160 ASP A N 1
ATOM 1199 C CA . ASP A 1 160 ? 4.110 7.103 10.826 1.00 95.31 160 ASP A CA 1
ATOM 1200 C C . ASP A 1 160 ? 5.276 6.608 9.955 1.00 95.31 160 ASP A C 1
ATOM 1202 O O . ASP A 1 160 ? 6.048 5.723 10.342 1.00 95.31 160 ASP A O 1
ATOM 1206 N N . LEU A 1 161 ? 5.399 7.207 8.771 1.00 92.88 161 LEU A N 1
ATOM 1207 C CA . LEU A 1 161 ? 6.491 7.031 7.812 1.00 92.88 161 LEU A CA 1
ATOM 1208 C C . LEU A 1 161 ? 7.203 8.377 7.543 1.00 92.88 161 LEU A C 1
ATOM 1210 O O . LEU A 1 161 ? 7.804 8.572 6.486 1.00 92.88 161 LEU A O 1
ATOM 1214 N N . SER A 1 162 ? 7.105 9.354 8.447 1.00 89.06 162 SER A N 1
ATOM 1215 C CA . SER A 1 162 ? 7.603 10.714 8.185 1.00 89.06 162 SER A CA 1
ATOM 1216 C C . SER A 1 162 ? 9.127 10.835 8.159 1.00 89.06 162 SER A C 1
ATOM 1218 O O . SER A 1 162 ? 9.692 11.588 7.365 1.00 89.06 162 SER A O 1
ATOM 1220 N N . ASP A 1 163 ? 9.819 10.027 8.957 1.00 86.69 163 ASP A N 1
ATOM 1221 C CA . ASP A 1 163 ? 11.278 9.888 8.944 1.00 86.69 163 ASP A CA 1
ATOM 1222 C C . ASP A 1 163 ? 11.789 9.111 7.721 1.00 86.69 163 ASP A C 1
ATOM 1224 O O . ASP A 1 163 ? 12.991 9.087 7.445 1.00 86.69 163 ASP A O 1
ATOM 1228 N N . MET A 1 164 ? 10.881 8.495 6.963 1.00 83.25 164 MET A N 1
ATOM 1229 C CA . MET A 1 164 ? 11.235 7.555 5.916 1.00 83.25 164 MET A CA 1
ATOM 1230 C C . MET A 1 164 ? 11.485 8.228 4.554 1.00 83.25 164 MET A C 1
ATOM 1232 O O . MET A 1 164 ? 12.310 7.775 3.769 1.00 83.25 164 MET A O 1
ATOM 1236 N N . VAL A 1 165 ? 10.887 9.381 4.270 1.00 78.44 165 VAL A N 1
ATOM 1237 C CA . VAL A 1 165 ? 10.893 10.046 2.942 1.00 78.44 165 VAL A CA 1
ATOM 1238 C C . VAL A 1 165 ? 12.270 10.173 2.264 1.00 78.44 165 VAL A C 1
ATOM 1240 O O . VAL A 1 165 ? 12.369 10.178 1.038 1.00 78.44 165 VAL A O 1
ATOM 1243 N N . THR A 1 166 ? 13.348 10.287 3.039 1.00 74.94 166 THR A N 1
ATOM 1244 C CA . THR A 1 166 ? 14.700 10.545 2.513 1.00 74.94 166 THR A CA 1
ATOM 1245 C C . THR A 1 166 ? 15.528 9.292 2.208 1.00 74.94 166 THR A C 1
ATOM 1247 O O . THR A 1 166 ? 16.614 9.414 1.635 1.00 74.94 166 THR A O 1
ATOM 1250 N N . LEU A 1 167 ? 15.043 8.096 2.558 1.00 79.38 167 LEU A N 1
ATOM 1251 C CA . LEU A 1 167 ? 15.780 6.842 2.386 1.00 79.38 167 LEU A CA 1
ATOM 1252 C C . LEU A 1 167 ? 15.430 6.138 1.058 1.00 79.38 167 LEU A C 1
ATOM 1254 O O . LEU A 1 167 ? 14.343 6.329 0.514 1.00 79.38 167 LEU A O 1
ATOM 1258 N N . PRO A 1 168 ? 16.342 5.316 0.508 1.00 74.38 168 PRO A N 1
ATOM 1259 C CA . PRO A 1 168 ? 16.045 4.471 -0.643 1.00 74.38 168 PRO A CA 1
ATOM 1260 C C . PRO A 1 168 ? 15.265 3.223 -0.219 1.00 74.38 168 PRO A C 1
ATOM 1262 O O . PRO A 1 168 ? 15.857 2.241 0.216 1.00 74.38 168 PRO A O 1
ATOM 1265 N N . TRP A 1 169 ? 13.944 3.265 -0.359 1.00 78.38 169 TRP A N 1
ATOM 1266 C CA . TRP A 1 169 ? 13.057 2.190 0.085 1.00 78.38 169 TRP A CA 1
ATOM 1267 C C . TRP A 1 169 ? 13.050 0.995 -0.839 1.00 78.38 169 TRP A C 1
ATOM 1269 O O . TRP A 1 169 ? 12.712 1.156 -2.008 1.00 78.38 169 TRP A O 1
ATOM 1279 N N . SER A 1 170 ? 13.263 -0.191 -0.279 1.00 78.81 170 SER A N 1
ATOM 1280 C CA . SER A 1 170 ? 12.811 -1.450 -0.867 1.00 78.81 170 SER A CA 1
ATOM 1281 C C . SER A 1 170 ? 11.383 -1.799 -0.432 1.00 78.81 170 SER A C 1
ATOM 1283 O O . SER A 1 170 ? 10.884 -1.322 0.590 1.00 78.81 170 SER A O 1
ATOM 1285 N N . TRP A 1 171 ? 10.734 -2.708 -1.168 1.00 74.88 171 TRP A N 1
ATOM 1286 C CA . TRP A 1 171 ? 9.457 -3.285 -0.736 1.00 74.88 171 TRP A CA 1
ATOM 1287 C C . TRP A 1 171 ? 9.546 -3.941 0.640 1.00 74.88 171 TRP A C 1
ATOM 1289 O O . TRP A 1 171 ? 8.659 -3.740 1.453 1.00 74.88 171 TRP A O 1
ATOM 1299 N N . ASN A 1 172 ? 10.621 -4.675 0.934 1.00 69.75 172 ASN A N 1
ATOM 1300 C CA . ASN A 1 172 ? 10.753 -5.394 2.201 1.00 69.75 172 ASN A CA 1
ATOM 1301 C C . ASN A 1 172 ? 10.775 -4.446 3.411 1.00 69.75 172 ASN A C 1
ATOM 1303 O O . ASN A 1 172 ? 10.143 -4.721 4.425 1.00 69.75 172 ASN A O 1
ATOM 1307 N N . GLU A 1 173 ? 11.498 -3.331 3.307 1.00 78.56 173 GLU A N 1
ATOM 1308 C CA . GLU A 1 173 ? 11.556 -2.329 4.379 1.00 78.56 173 GLU A CA 1
ATOM 1309 C C . GLU A 1 173 ? 10.217 -1.608 4.547 1.00 78.56 173 GLU A C 1
ATOM 1311 O O . GLU A 1 173 ? 9.772 -1.389 5.673 1.00 78.56 173 GLU A O 1
ATOM 1316 N N . LEU A 1 174 ? 9.548 -1.279 3.437 1.00 84.62 174 LEU A N 1
ATOM 1317 C CA . LEU A 1 174 ? 8.228 -0.659 3.483 1.00 84.62 174 LEU A CA 1
ATOM 1318 C C . LEU A 1 174 ? 7.170 -1.610 4.061 1.00 84.62 174 LEU A C 1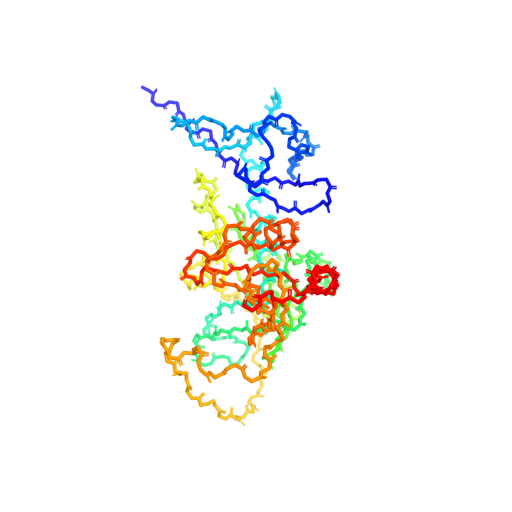
ATOM 1320 O O . LEU A 1 174 ? 6.356 -1.200 4.882 1.00 84.62 174 LEU A O 1
ATOM 1324 N N . GLU A 1 175 ? 7.192 -2.880 3.655 1.00 81.31 175 GLU A N 1
ATOM 1325 C CA . GLU A 1 175 ? 6.320 -3.933 4.175 1.00 81.31 175 GLU A CA 1
ATOM 1326 C C . GLU A 1 175 ? 6.495 -4.095 5.684 1.00 81.31 175 GLU A C 1
ATOM 1328 O O . GLU A 1 175 ? 5.501 -4.127 6.404 1.00 81.31 175 GLU A O 1
ATOM 1333 N N . ASP A 1 176 ? 7.731 -4.150 6.183 1.00 77.50 176 ASP A N 1
ATOM 1334 C CA . ASP A 1 176 ? 7.987 -4.271 7.619 1.00 77.50 176 ASP A CA 1
ATOM 1335 C C . ASP A 1 176 ? 7.457 -3.062 8.400 1.00 77.50 176 ASP A C 1
ATOM 1337 O O . ASP A 1 176 ? 6.687 -3.221 9.355 1.00 77.50 176 ASP A O 1
ATOM 1341 N N . ALA A 1 177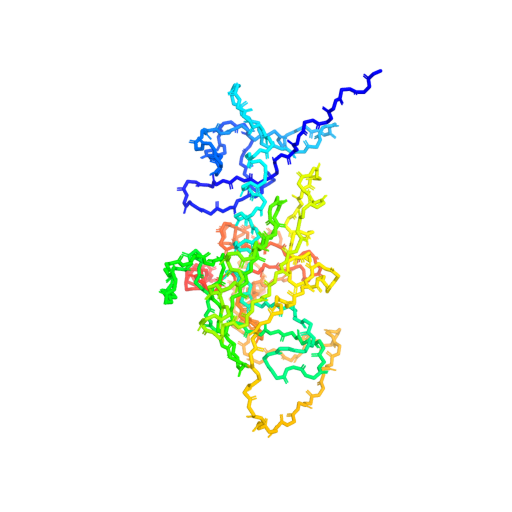 ? 7.762 -1.853 7.922 1.00 86.62 177 ALA A N 1
ATOM 1342 C CA . ALA A 1 177 ? 7.301 -0.611 8.530 1.00 86.62 177 ALA A CA 1
ATOM 1343 C C . ALA A 1 177 ? 5.765 -0.502 8.558 1.00 86.62 177 ALA A C 1
ATOM 1345 O O . ALA A 1 177 ? 5.176 -0.152 9.583 1.00 86.62 177 ALA A O 1
ATOM 1346 N N . VAL A 1 178 ? 5.090 -0.842 7.455 1.00 89.06 178 VAL A N 1
ATOM 1347 C CA . VAL A 1 178 ? 3.629 -0.721 7.323 1.00 89.06 178 VAL A CA 1
ATOM 1348 C C . VAL A 1 178 ? 2.904 -1.859 8.039 1.00 89.06 178 VAL A C 1
ATOM 1350 O O . VAL A 1 178 ? 1.931 -1.624 8.759 1.00 89.06 178 VAL A O 1
ATOM 1353 N N . LEU A 1 179 ? 3.376 -3.098 7.921 1.00 78.94 179 LEU A N 1
ATOM 1354 C CA . LEU A 1 179 ? 2.639 -4.273 8.387 1.00 78.94 179 LEU A CA 1
ATOM 1355 C C . LEU A 1 179 ? 2.989 -4.689 9.816 1.00 78.94 179 LEU A C 1
ATOM 1357 O O . LEU A 1 179 ? 2.109 -5.223 10.491 1.00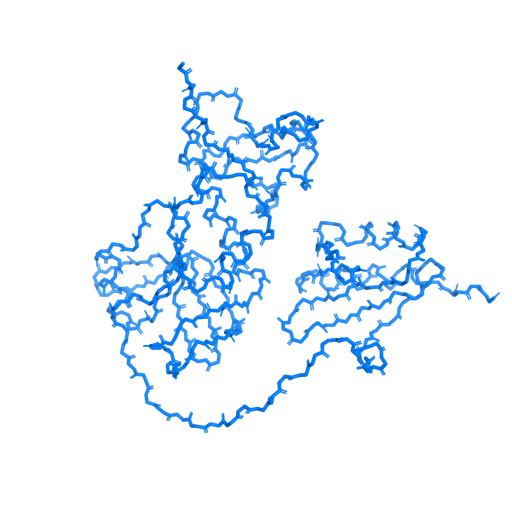 78.94 179 LEU A O 1
ATOM 1361 N N . PHE A 1 180 ? 4.222 -4.476 10.292 1.00 76.19 180 PHE A N 1
ATOM 1362 C CA . PHE A 1 180 ? 4.718 -5.147 11.504 1.00 76.19 180 PHE A CA 1
ATOM 1363 C C . PHE A 1 180 ? 5.344 -4.235 12.559 1.00 76.19 180 PHE A C 1
ATOM 1365 O O . PHE A 1 180 ? 5.261 -4.568 13.745 1.00 76.19 180 PHE A O 1
ATOM 1372 N N . ASP A 1 181 ? 5.9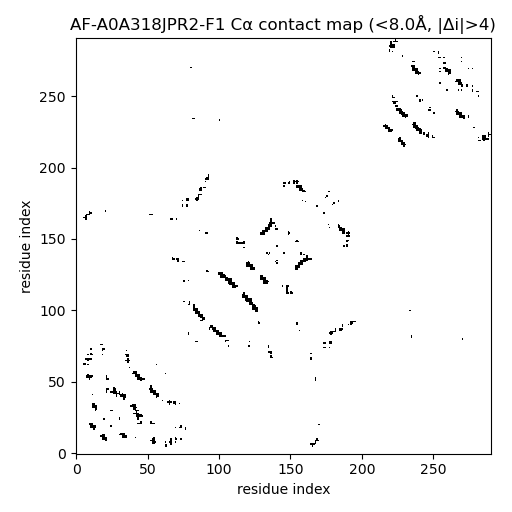47 -3.114 12.176 1.00 81.69 181 ASP A N 1
ATOM 1373 C CA . ASP A 1 181 ? 6.623 -2.223 13.119 1.00 81.69 181 ASP A CA 1
ATOM 1374 C C . ASP A 1 181 ? 5.618 -1.528 14.052 1.00 81.69 181 ASP A C 1
ATOM 1376 O O . ASP A 1 181 ? 4.870 -0.638 13.643 1.00 81.69 181 ASP A O 1
ATOM 1380 N N . LEU A 1 182 ? 5.574 -1.960 15.315 1.00 85.81 182 LEU A N 1
ATOM 1381 C CA . LEU A 1 182 ? 4.669 -1.422 16.331 1.00 85.81 182 LEU A CA 1
ATOM 1382 C C . LEU A 1 182 ? 5.052 -0.012 16.791 1.00 85.81 182 LEU A C 1
ATOM 1384 O O . LEU A 1 182 ? 4.182 0.693 17.291 1.00 85.81 182 LEU A O 1
ATOM 1388 N N . GLU A 1 183 ? 6.308 0.408 16.633 1.00 90.81 183 GLU A N 1
ATOM 1389 C CA . GLU A 1 183 ? 6.760 1.736 17.069 1.00 90.81 183 GLU A CA 1
ATOM 1390 C C . GLU A 1 183 ? 6.220 2.842 16.156 1.00 90.81 183 GLU A C 1
ATOM 1392 O O . GLU A 1 183 ? 6.068 3.988 16.575 1.00 90.81 183 GLU A O 1
ATOM 1397 N N . ARG A 1 184 ? 5.853 2.481 14.922 1.00 92.25 184 ARG A N 1
ATOM 1398 C CA . ARG A 1 184 ? 5.316 3.397 13.911 1.00 92.25 184 ARG A CA 1
ATOM 1399 C C . ARG A 1 184 ? 3.820 3.607 13.991 1.00 92.25 184 ARG A C 1
ATOM 1401 O O . ARG A 1 184 ? 3.301 4.412 13.231 1.00 92.25 184 ARG A O 1
ATOM 1408 N N . ARG A 1 185 ? 3.097 2.881 14.843 1.00 93.50 185 ARG A N 1
ATOM 1409 C CA . ARG A 1 185 ? 1.634 2.876 14.790 1.00 93.50 185 ARG A CA 1
ATOM 1410 C C . ARG A 1 185 ? 0.985 3.182 16.122 1.00 93.50 185 ARG A C 1
ATOM 1412 O O . ARG A 1 185 ? 1.379 2.657 17.160 1.00 93.50 185 ARG A O 1
ATOM 1419 N N . LYS A 1 186 ? -0.062 3.995 16.074 1.00 93.94 186 LYS A N 1
ATOM 1420 C CA . LYS A 1 186 ? -0.870 4.345 17.242 1.00 93.94 186 LYS A CA 1
ATOM 1421 C C . LYS A 1 186 ? -2.329 4.496 16.854 1.00 93.94 186 LYS A C 1
ATOM 1423 O O . LYS A 1 186 ? -2.656 4.893 15.738 1.00 93.94 186 LYS A O 1
ATOM 1428 N N . TRP A 1 187 ? -3.201 4.202 17.802 1.00 94.56 187 TRP A N 1
ATOM 1429 C CA . TRP A 1 187 ? -4.602 4.560 17.678 1.00 94.56 187 TRP A CA 1
ATOM 1430 C C . TRP A 1 187 ? -4.761 6.064 17.894 1.00 94.56 187 TRP A C 1
ATOM 1432 O O . TRP A 1 187 ? -4.187 6.615 18.834 1.00 94.56 187 TRP A O 1
ATOM 1442 N N . ILE A 1 188 ? -5.521 6.726 17.026 1.00 90.50 188 ILE A N 1
ATOM 1443 C CA . ILE A 1 188 ? -5.960 8.100 17.263 1.00 90.50 188 ILE A CA 1
ATOM 1444 C C . ILE A 1 188 ? -7.005 8.065 18.383 1.00 90.50 188 ILE A C 1
ATOM 1446 O O . ILE A 1 188 ? -7.955 7.278 18.336 1.00 90.50 188 ILE A O 1
ATOM 1450 N N . GLU A 1 189 ? -6.790 8.866 19.426 1.00 71.19 189 GLU A N 1
ATOM 1451 C CA . GLU A 1 189 ? -7.671 8.921 20.593 1.00 71.19 189 GLU A CA 1
ATOM 1452 C C . GLU A 1 189 ? -9.059 9.429 20.167 1.00 71.19 189 GLU A C 1
ATOM 1454 O O . GLU A 1 189 ? -9.179 10.530 19.640 1.00 71.19 189 GLU A O 1
ATOM 1459 N N . GLY A 1 190 ? -10.105 8.611 20.358 1.00 59.56 190 GLY A N 1
ATOM 1460 C CA . GLY A 1 190 ? -11.482 8.997 20.016 1.00 59.56 190 GLY A CA 1
ATOM 1461 C C . GLY A 1 190 ? -12.499 7.863 19.823 1.00 59.56 190 GLY A C 1
ATOM 1462 O O . GLY A 1 190 ? -13.697 8.120 19.905 1.00 59.56 190 GLY A O 1
ATOM 1463 N N . ALA A 1 191 ? -12.089 6.609 19.609 1.00 44.66 191 ALA A N 1
ATOM 1464 C CA . ALA A 1 191 ? -13.048 5.534 19.334 1.00 44.66 191 ALA A CA 1
ATOM 1465 C C . ALA A 1 191 ? -13.476 4.768 20.599 1.00 44.66 191 ALA A C 1
ATOM 1467 O O . ALA A 1 191 ? -12.655 4.238 21.349 1.00 44.66 191 ALA A O 1
ATOM 1468 N N . ALA A 1 192 ? -14.789 4.762 20.837 1.00 38.44 192 ALA A N 1
ATOM 1469 C CA . ALA A 1 192 ? -15.454 4.115 21.958 1.00 38.44 192 ALA A CA 1
ATOM 1470 C C . ALA A 1 192 ? -15.471 2.580 21.822 1.00 38.44 192 ALA A C 1
ATOM 1472 O O . ALA A 1 192 ? -15.661 2.034 20.738 1.00 38.44 192 ALA A O 1
ATOM 1473 N N . GLU A 1 193 ? -15.319 1.904 22.960 1.00 31.69 193 GLU A N 1
ATOM 1474 C CA . GLU A 1 193 ? -15.340 0.445 23.121 1.00 31.69 193 GLU A CA 1
ATOM 1475 C C . GLU A 1 193 ? -16.713 -0.176 22.791 1.00 31.69 193 GLU A C 1
ATOM 1477 O O . GLU A 1 193 ? -17.715 0.197 23.413 1.00 31.69 193 GLU A O 1
ATOM 1482 N N . PRO A 1 194 ? -16.789 -1.208 21.930 1.00 33.28 194 PRO A N 1
ATOM 1483 C CA . PRO A 1 194 ? -17.897 -2.150 21.938 1.00 33.28 194 PRO A CA 1
ATOM 1484 C C . PRO A 1 194 ? -17.605 -3.321 22.886 1.00 33.28 194 PRO A C 1
ATOM 1486 O O . PRO A 1 194 ? -16.529 -3.916 22.900 1.00 33.28 194 PRO A O 1
ATOM 1489 N N . SER A 1 195 ? -18.617 -3.655 23.682 1.00 31.31 195 SER A N 1
ATOM 1490 C CA . SER A 1 195 ? -18.622 -4.668 24.734 1.00 31.31 195 SER A CA 1
ATOM 1491 C C . SER A 1 195 ? -18.386 -6.108 24.250 1.00 31.31 195 SER A C 1
ATOM 1493 O O . SER A 1 195 ? -19.063 -6.588 23.344 1.00 31.31 195 SER A O 1
ATOM 1495 N N . SER A 1 196 ? -17.486 -6.777 24.977 1.00 29.03 196 SER A N 1
ATOM 1496 C CA . SER A 1 196 ? -17.209 -8.214 25.164 1.00 29.03 196 SER A CA 1
ATOM 1497 C C . SER A 1 196 ? -18.007 -9.273 24.382 1.00 29.03 196 SER A C 1
ATOM 1499 O O . SER A 1 196 ? -19.206 -9.427 24.604 1.00 29.03 196 SER A O 1
ATOM 1501 N N . PHE A 1 197 ? -17.283 -10.171 23.702 1.00 26.88 197 PHE A N 1
ATOM 1502 C CA . PHE A 1 197 ? -17.576 -11.612 23.676 1.00 26.88 197 PHE A CA 1
ATOM 1503 C C . PHE A 1 197 ? -16.265 -12.417 23.611 1.00 26.88 197 PHE A C 1
ATOM 1505 O O . PHE A 1 197 ? -15.364 -12.089 22.844 1.00 26.88 197 PHE A O 1
ATOM 1512 N N . ALA A 1 198 ? -16.154 -13.439 24.463 1.00 26.66 198 ALA A N 1
ATOM 1513 C CA . ALA A 1 198 ? -14.963 -14.267 24.653 1.00 26.66 198 ALA A CA 1
ATOM 1514 C C . ALA A 1 198 ? -15.002 -15.539 23.786 1.00 26.66 198 ALA A C 1
ATOM 1516 O O . ALA A 1 198 ? -16.051 -16.172 23.667 1.00 26.66 198 ALA A O 1
ATOM 1517 N N . GLY A 1 199 ? -13.846 -15.937 23.249 1.00 25.31 199 GLY A N 1
ATOM 1518 C CA . GLY A 1 199 ? -13.609 -17.247 22.634 1.00 25.31 199 GLY A CA 1
ATOM 1519 C C . GLY A 1 199 ? -12.127 -17.445 22.294 1.00 25.31 199 GLY A C 1
ATOM 1520 O O . GLY A 1 199 ? -11.551 -16.635 21.577 1.00 25.31 199 GLY A O 1
ATOM 1521 N N . GLU A 1 200 ? -11.520 -18.480 22.875 1.00 26.77 200 GLU A N 1
ATOM 1522 C CA . GLU A 1 200 ? -10.077 -18.758 22.983 1.00 26.77 200 GLU A CA 1
ATOM 1523 C C . GLU A 1 200 ? -9.333 -19.023 21.654 1.00 26.77 200 GLU A C 1
ATOM 1525 O O . GLU A 1 200 ? -9.861 -19.640 20.730 1.00 26.77 200 GLU A O 1
ATOM 1530 N N . LEU A 1 201 ? -8.062 -18.592 21.610 1.00 27.19 201 LEU A N 1
ATOM 1531 C CA . LEU A 1 201 ? -7.041 -18.934 20.608 1.00 27.19 201 LEU A CA 1
ATOM 1532 C C . LEU A 1 201 ? -6.138 -20.055 21.139 1.00 27.19 201 LEU A C 1
ATOM 1534 O O . LEU A 1 201 ? -5.754 -20.010 22.306 1.00 27.19 201 LEU A O 1
ATOM 1538 N N . ASP A 1 202 ? -5.691 -20.955 20.257 1.00 27.27 202 ASP A N 1
ATOM 1539 C CA . ASP A 1 202 ? -4.620 -21.910 20.564 1.00 27.27 202 ASP A CA 1
ATOM 1540 C C . ASP A 1 202 ? -3.456 -21.853 19.550 1.00 27.27 202 ASP A C 1
ATOM 1542 O O . ASP A 1 202 ? -3.589 -21.361 18.427 1.00 27.27 202 ASP A O 1
ATOM 1546 N N . ALA A 1 203 ? -2.289 -22.293 20.020 1.00 30.28 203 ALA A N 1
ATOM 1547 C CA . ALA A 1 203 ? -0.934 -21.828 19.700 1.00 30.28 203 ALA A CA 1
ATOM 1548 C C . ALA A 1 203 ? -0.310 -22.148 18.312 1.00 30.28 203 ALA A C 1
ATOM 1550 O O . ALA A 1 203 ? -0.607 -23.141 17.650 1.00 30.28 203 ALA A O 1
ATOM 1551 N N . LEU A 1 204 ? 0.677 -21.318 17.929 1.00 30.08 204 LEU A N 1
ATOM 1552 C CA . LEU A 1 204 ? 1.548 -21.426 16.744 1.00 30.08 204 LEU A CA 1
ATOM 1553 C C . LEU A 1 204 ? 2.693 -22.447 16.923 1.00 30.08 204 LEU A C 1
ATOM 1555 O O . LEU A 1 204 ? 3.347 -22.481 17.964 1.00 30.08 204 LEU A O 1
ATOM 1559 N N . THR A 1 205 ? 3.018 -23.198 15.861 1.00 31.75 205 THR A N 1
ATOM 1560 C CA . THR A 1 205 ? 4.200 -24.084 15.757 1.00 31.75 205 THR A CA 1
ATOM 1561 C C . THR A 1 205 ? 5.265 -23.542 14.776 1.00 31.75 205 THR A C 1
ATOM 1563 O O . THR A 1 205 ? 4.916 -22.845 13.820 1.00 31.75 205 THR A O 1
ATOM 1566 N N . PRO A 1 206 ? 6.572 -23.845 14.957 1.00 35.97 206 PRO A N 1
ATOM 1567 C CA . PRO A 1 206 ? 7.652 -23.333 14.100 1.00 35.97 206 PRO A CA 1
ATOM 1568 C C . PRO A 1 206 ? 7.715 -23.985 12.703 1.00 35.97 206 PRO A C 1
ATOM 1570 O O . PRO A 1 206 ? 7.562 -25.195 12.552 1.00 35.97 206 PRO A O 1
ATOM 1573 N N . ILE A 1 207 ? 8.040 -23.179 11.682 1.00 39.12 207 ILE A N 1
ATOM 1574 C CA . ILE A 1 207 ? 7.936 -23.493 10.237 1.00 39.12 207 ILE A CA 1
ATOM 1575 C C . ILE A 1 207 ? 8.916 -24.575 9.726 1.00 39.12 207 ILE A C 1
ATOM 1577 O O . ILE A 1 207 ? 8.755 -25.084 8.616 1.00 39.12 207 ILE A O 1
ATOM 1581 N N . SER A 1 208 ? 9.922 -24.982 10.500 1.00 35.50 208 SER A N 1
ATOM 1582 C CA . SER A 1 208 ? 11.021 -25.816 9.987 1.00 35.50 208 SER A CA 1
ATOM 1583 C C . SER A 1 208 ? 10.675 -27.289 9.703 1.00 35.50 208 SER A C 1
ATOM 1585 O O . SER A 1 208 ? 11.529 -27.990 9.176 1.00 35.50 208 SER A O 1
ATOM 1587 N N . ASN A 1 209 ? 9.447 -27.750 9.978 1.00 40.16 209 ASN A N 1
ATOM 1588 C CA . ASN A 1 209 ? 8.991 -29.134 9.734 1.00 40.16 209 ASN A CA 1
ATOM 1589 C C . ASN A 1 209 ? 7.812 -29.258 8.736 1.00 40.16 209 ASN A C 1
ATOM 1591 O O . ASN A 1 209 ? 7.105 -30.262 8.721 1.00 40.16 209 ASN A O 1
ATOM 1595 N N . LEU A 1 210 ? 7.574 -28.255 7.884 1.00 43.75 210 LEU A N 1
ATOM 1596 C CA . LEU A 1 210 ? 6.349 -28.159 7.071 1.00 43.75 210 LEU A CA 1
ATOM 1597 C C . LEU A 1 210 ? 6.365 -28.847 5.693 1.00 43.75 210 LEU A C 1
ATOM 1599 O O . LEU A 1 210 ? 5.380 -28.712 4.983 1.00 43.75 210 LEU A O 1
ATOM 1603 N N . MET A 1 211 ? 7.410 -29.557 5.256 1.00 40.09 211 MET A N 1
ATOM 1604 C CA . MET A 1 211 ? 7.407 -30.127 3.888 1.00 40.09 211 MET A CA 1
ATOM 1605 C C . MET A 1 211 ? 6.561 -31.409 3.741 1.00 40.09 211 MET A C 1
ATOM 1607 O O . MET A 1 211 ? 6.036 -31.651 2.656 1.00 40.09 211 MET A O 1
ATOM 1611 N N . ASP A 1 212 ? 6.345 -32.171 4.820 1.00 38.34 212 ASP A N 1
ATOM 1612 C CA . ASP A 1 212 ? 5.596 -33.444 4.793 1.00 38.34 212 ASP A CA 1
ATOM 1613 C C . ASP A 1 212 ? 4.083 -33.298 5.070 1.00 38.34 212 ASP A C 1
ATOM 1615 O O . ASP A 1 212 ? 3.351 -34.285 5.071 1.00 38.34 212 ASP A O 1
ATOM 1619 N N . GLN A 1 213 ? 3.581 -32.075 5.285 1.00 40.62 213 GLN A N 1
ATOM 1620 C CA . GLN A 1 213 ? 2.208 -31.824 5.756 1.00 40.62 213 GLN A CA 1
ATOM 1621 C C . GLN A 1 213 ? 1.408 -30.870 4.855 1.00 40.62 213 GLN A C 1
ATOM 1623 O O . GLN A 1 213 ? 0.641 -30.047 5.350 1.00 40.62 213 GLN A O 1
ATOM 1628 N N . TRP A 1 214 ? 1.569 -30.937 3.529 1.00 54.72 214 TRP A N 1
ATOM 1629 C CA . TRP A 1 214 ? 0.760 -30.137 2.587 1.00 54.72 214 TRP A CA 1
ATOM 1630 C C . TRP A 1 214 ? -0.246 -31.000 1.804 1.00 54.72 214 TRP A C 1
ATOM 1632 O O . TRP A 1 214 ? -0.040 -31.228 0.607 1.00 54.72 214 TRP A O 1
ATOM 1642 N N . PRO A 1 215 ? -1.329 -31.485 2.450 1.00 51.03 215 PRO A N 1
ATOM 1643 C CA . PRO A 1 215 ? -2.364 -32.287 1.795 1.00 51.03 215 PRO A CA 1
ATOM 1644 C C . PRO A 1 215 ? -3.149 -31.503 0.727 1.00 51.03 215 PRO A C 1
ATOM 1646 O O . PRO A 1 215 ? -3.578 -32.103 -0.253 1.00 51.03 215 PRO A O 1
ATOM 1649 N N . ASP A 1 216 ? -3.241 -30.172 0.848 1.00 60.91 216 ASP A N 1
ATOM 1650 C CA . ASP A 1 216 ? -4.083 -29.323 -0.019 1.00 60.91 216 ASP A CA 1
ATOM 1651 C C . ASP A 1 216 ? -3.321 -28.605 -1.152 1.00 60.91 216 ASP A C 1
ATOM 1653 O O . ASP A 1 216 ? -3.881 -27.773 -1.871 1.00 60.91 216 ASP A O 1
ATOM 1657 N N . ALA A 1 217 ? -2.023 -28.877 -1.319 1.00 69.12 217 ALA A N 1
ATOM 1658 C CA . ALA A 1 217 ? -1.226 -28.260 -2.378 1.00 69.12 217 ALA A CA 1
ATOM 1659 C C . ALA A 1 217 ? -1.478 -28.946 -3.729 1.00 69.12 217 ALA A C 1
ATOM 1661 O O . ALA A 1 217 ? -1.191 -30.136 -3.895 1.00 69.12 217 ALA A O 1
ATOM 1662 N N . GLN A 1 218 ? -1.934 -28.174 -4.718 1.00 85.69 218 GLN A N 1
ATOM 1663 C CA . GLN A 1 218 ? -2.019 -28.635 -6.103 1.00 85.69 218 GLN A CA 1
ATOM 1664 C C . GLN A 1 218 ? -0.611 -28.742 -6.689 1.00 85.69 218 GLN A C 1
ATOM 1666 O O . GLN A 1 218 ? 0.273 -27.948 -6.356 1.00 85.69 218 GLN A O 1
ATOM 1671 N N . ARG A 1 219 ? -0.384 -29.741 -7.546 1.00 85.50 219 ARG A N 1
ATOM 1672 C CA . ARG A 1 219 ? 0.928 -30.003 -8.144 1.00 85.50 219 ARG A CA 1
ATOM 1673 C C . ARG A 1 219 ? 0.805 -30.099 -9.652 1.00 85.50 219 ARG A C 1
ATOM 1675 O O . ARG A 1 219 ? -0.059 -30.807 -10.157 1.00 85.50 219 ARG A O 1
ATOM 1682 N N . PHE A 1 220 ? 1.718 -29.428 -10.336 1.00 87.56 220 PHE A N 1
ATOM 1683 C CA . PHE A 1 220 ? 1.801 -29.374 -11.788 1.00 87.56 220 PHE A CA 1
ATOM 1684 C C . PHE A 1 220 ? 3.182 -29.850 -12.217 1.00 87.56 220 PHE A C 1
ATOM 1686 O O . PHE A 1 220 ? 4.188 -29.409 -11.661 1.00 87.56 220 PHE A O 1
ATOM 1693 N N . ALA A 1 221 ? 3.244 -30.772 -13.170 1.00 86.31 221 ALA A N 1
ATOM 1694 C CA . ALA A 1 221 ? 4.501 -31.201 -13.766 1.00 86.31 221 ALA A CA 1
ATOM 1695 C C . ALA A 1 221 ? 4.902 -30.179 -14.835 1.00 86.31 221 ALA A C 1
ATOM 1697 O O . ALA A 1 221 ? 4.391 -30.213 -15.950 1.00 86.31 221 ALA A O 1
ATOM 1698 N N . VAL A 1 222 ? 5.754 -29.223 -14.472 1.00 86.94 222 VAL A N 1
ATOM 1699 C CA . VAL A 1 222 ? 6.161 -28.119 -15.350 1.00 86.94 222 VAL A CA 1
ATOM 1700 C C . VAL A 1 222 ? 7.662 -28.223 -15.558 1.00 86.94 222 VAL A C 1
ATOM 1702 O O . VAL A 1 222 ? 8.418 -28.181 -14.593 1.00 86.94 222 VAL A O 1
ATOM 1705 N N . GLY A 1 223 ? 8.103 -28.350 -16.809 1.00 85.62 223 GLY A N 1
ATOM 1706 C CA . GLY A 1 223 ? 9.506 -28.654 -17.094 1.00 85.62 223 GLY A CA 1
ATOM 1707 C C . GLY A 1 223 ? 9.880 -30.038 -16.561 1.00 85.62 223 GLY A C 1
ATOM 1708 O O . GLY A 1 223 ? 9.208 -31.015 -16.878 1.00 85.62 223 GLY A O 1
ATOM 1709 N N . ASN A 1 224 ? 10.929 -30.108 -15.739 1.00 80.56 224 ASN A N 1
ATOM 1710 C CA . ASN A 1 224 ? 11.495 -31.370 -15.242 1.00 80.56 224 ASN A CA 1
ATOM 1711 C C . ASN A 1 224 ? 11.139 -31.677 -13.782 1.00 80.56 224 ASN A C 1
ATOM 1713 O O . ASN A 1 224 ? 11.563 -32.701 -13.243 1.00 80.56 224 ASN A O 1
ATOM 1717 N N . VAL A 1 225 ? 10.416 -30.788 -13.095 1.00 76.19 225 VAL A N 1
ATOM 1718 C CA . VAL A 1 225 ? 10.059 -30.996 -11.690 1.00 76.19 225 VAL A CA 1
ATOM 1719 C C . VAL A 1 225 ? 8.604 -30.645 -11.419 1.00 76.19 225 VAL A C 1
ATOM 1721 O O . VAL A 1 225 ? 7.909 -29.995 -12.197 1.00 76.19 225 VAL A O 1
ATOM 1724 N N . TRP A 1 226 ? 8.138 -31.077 -10.255 1.00 78.00 226 TRP A N 1
ATOM 1725 C CA . TRP A 1 226 ? 6.858 -30.640 -9.731 1.00 78.00 226 TRP A CA 1
ATOM 1726 C C . TRP A 1 226 ? 6.924 -29.176 -9.295 1.00 78.00 226 TRP A C 1
ATOM 1728 O O . TRP A 1 226 ? 7.857 -28.754 -8.606 1.00 78.00 226 TRP A O 1
ATOM 1738 N N . VAL A 1 227 ? 5.892 -28.431 -9.669 1.00 85.50 227 VAL A N 1
ATOM 1739 C CA . VAL A 1 227 ? 5.570 -27.102 -9.164 1.00 85.50 227 VAL A CA 1
ATOM 1740 C C . VAL A 1 227 ? 4.360 -27.233 -8.249 1.00 85.50 227 VAL A C 1
ATOM 1742 O O . VAL A 1 227 ? 3.318 -27.745 -8.650 1.00 85.50 227 VAL A O 1
ATOM 1745 N N . TRP A 1 228 ? 4.496 -26.774 -7.014 1.00 85.75 228 TRP A N 1
ATOM 1746 C CA . TRP A 1 228 ? 3.440 -26.728 -6.015 1.00 85.75 228 TRP A CA 1
ATOM 1747 C C . TRP A 1 228 ? 2.767 -25.364 -6.041 1.00 85.75 228 TRP A C 1
ATOM 1749 O O . TRP A 1 228 ? 3.432 -24.348 -5.849 1.00 85.75 228 TRP A O 1
ATOM 1759 N N . PHE A 1 229 ? 1.451 -25.360 -6.212 1.00 90.69 229 PHE A N 1
ATOM 1760 C CA . PHE A 1 229 ? 0.594 -24.195 -6.058 1.00 90.69 229 PHE A CA 1
ATOM 1761 C C . PHE A 1 229 ? -0.304 -24.399 -4.846 1.00 90.69 229 PHE A C 1
ATOM 1763 O O . PHE A 1 229 ? -1.046 -25.381 -4.765 1.00 90.69 229 PHE A O 1
ATOM 1770 N N . ARG A 1 230 ? -0.259 -23.478 -3.890 1.00 85.56 230 ARG A N 1
ATOM 1771 C CA . ARG A 1 230 ? -1.121 -23.564 -2.709 1.00 85.56 230 ARG A CA 1
ATOM 1772 C C . ARG A 1 230 ? -1.579 -22.202 -2.259 1.00 85.56 230 ARG A C 1
ATOM 1774 O O . ARG A 1 230 ? -0.807 -21.250 -2.321 1.00 85.56 230 ARG A O 1
ATOM 1781 N N . ARG A 1 231 ? -2.797 -22.143 -1.731 1.00 83.62 231 ARG A N 1
ATOM 1782 C CA . ARG A 1 231 ? -3.236 -20.989 -0.953 1.00 83.62 231 ARG A CA 1
ATOM 1783 C C . ARG A 1 231 ? -2.416 -20.939 0.331 1.00 83.62 231 ARG A C 1
ATOM 1785 O O . ARG A 1 231 ? -2.188 -21.978 0.952 1.00 83.62 231 ARG A O 1
ATOM 1792 N N . LEU A 1 232 ? -1.935 -19.764 0.709 1.00 74.62 232 LEU A N 1
ATOM 1793 C CA . LEU A 1 232 ? -1.295 -19.592 2.010 1.00 74.62 232 LEU A CA 1
ATOM 1794 C C . LEU A 1 232 ? -2.371 -19.345 3.084 1.00 74.62 232 LEU A C 1
ATOM 1796 O O . LEU A 1 232 ? -3.448 -18.844 2.748 1.00 74.62 232 LEU A O 1
ATOM 1800 N N . PRO A 1 233 ? -2.105 -19.670 4.367 1.00 44.09 233 PRO A N 1
ATOM 1801 C CA . PRO A 1 233 ? -3.091 -19.546 5.450 1.00 44.09 233 PRO A CA 1
ATOM 1802 C C . PRO A 1 233 ? -3.716 -18.151 5.616 1.00 44.09 233 PRO A C 1
ATOM 1804 O O . PRO A 1 233 ? -4.778 -18.034 6.214 1.00 44.09 233 PRO A O 1
ATOM 1807 N N . TYR A 1 234 ? -3.081 -17.110 5.071 1.00 51.34 234 TYR A N 1
ATOM 1808 C CA . TYR A 1 234 ? -3.459 -15.705 5.249 1.00 51.34 234 TYR A CA 1
ATOM 1809 C C . TYR A 1 234 ? -3.791 -14.990 3.924 1.00 51.34 234 TYR A C 1
ATOM 1811 O O . TYR A 1 234 ? -3.749 -13.768 3.859 1.00 51.34 234 TYR A O 1
ATOM 1819 N N . GLY A 1 235 ? -4.099 -15.742 2.858 1.00 67.81 235 GLY A N 1
ATOM 1820 C CA . GLY A 1 235 ? -4.333 -15.201 1.511 1.00 67.81 235 GLY A CA 1
ATOM 1821 C C . GLY A 1 235 ? -3.111 -15.314 0.597 1.00 67.81 235 GLY A C 1
ATOM 1822 O O . GLY A 1 235 ? -2.058 -15.775 1.027 1.00 67.81 235 GLY A O 1
ATOM 1823 N N . ASN A 1 236 ? -3.253 -14.929 -0.677 1.00 86.62 236 ASN A N 1
ATOM 1824 C CA . ASN A 1 236 ? -2.252 -15.156 -1.730 1.00 86.62 236 ASN A CA 1
ATOM 1825 C C . ASN A 1 236 ? -1.923 -16.648 -1.947 1.00 86.62 236 ASN A C 1
ATOM 1827 O O . ASN A 1 236 ? -2.441 -17.551 -1.277 1.00 86.62 236 ASN A O 1
ATOM 1831 N N . TYR A 1 237 ? -1.079 -16.921 -2.939 1.00 89.44 237 TYR A N 1
ATOM 1832 C CA . TYR A 1 237 ? -0.696 -18.275 -3.317 1.00 89.44 237 TYR A CA 1
ATOM 1833 C C . TYR A 1 237 ? 0.812 -18.415 -3.391 1.00 89.44 237 TYR A C 1
ATOM 1835 O O . TYR A 1 237 ? 1.512 -17.550 -3.893 1.00 89.44 237 TYR A O 1
ATOM 1843 N N . SER A 1 238 ? 1.329 -19.535 -2.914 1.00 90.12 238 SER A N 1
ATOM 1844 C CA . SER A 1 238 ? 2.724 -19.900 -3.111 1.00 90.12 238 SER A CA 1
ATOM 1845 C C . SER A 1 238 ? 2.845 -20.741 -4.373 1.00 90.12 238 SER A C 1
ATOM 1847 O O . SER A 1 238 ? 2.199 -21.786 -4.449 1.00 90.12 238 SER A O 1
ATOM 1849 N N . VAL A 1 239 ? 3.729 -20.346 -5.290 1.00 93.19 239 VAL A N 1
ATOM 1850 C CA . VAL A 1 239 ? 4.248 -21.199 -6.369 1.00 93.19 239 VAL A CA 1
ATOM 1851 C C . VAL A 1 239 ? 5.679 -21.591 -6.012 1.00 93.19 239 VAL A C 1
ATOM 1853 O O . VAL A 1 239 ? 6.585 -20.761 -6.012 1.00 93.19 239 VAL A O 1
ATOM 1856 N N . TYR A 1 240 ? 5.894 -22.856 -5.679 1.00 86.88 240 TYR A N 1
ATOM 1857 C CA . TYR A 1 240 ? 7.200 -23.387 -5.289 1.00 86.88 240 TYR A CA 1
ATOM 1858 C C . TYR A 1 240 ? 7.613 -24.516 -6.225 1.00 86.88 240 TYR A C 1
ATOM 1860 O O . TYR A 1 240 ? 6.768 -25.286 -6.662 1.00 86.88 240 TYR A O 1
ATOM 1868 N N . HIS A 1 241 ? 8.905 -24.673 -6.486 1.00 82.19 241 HIS A N 1
ATOM 1869 C CA . HIS A 1 241 ? 9.439 -25.865 -7.134 1.00 82.19 241 HIS A CA 1
ATOM 1870 C C . HIS A 1 241 ? 10.851 -26.158 -6.632 1.00 82.19 241 HIS A C 1
ATOM 1872 O O . HIS A 1 241 ? 11.557 -25.267 -6.153 1.00 82.19 241 HIS A O 1
ATOM 1878 N N . ARG A 1 242 ? 11.284 -27.418 -6.748 1.00 65.56 242 ARG A N 1
ATOM 1879 C CA . ARG A 1 242 ? 12.693 -27.766 -6.508 1.00 65.56 242 ARG A CA 1
ATOM 1880 C C . ARG A 1 242 ? 13.565 -27.091 -7.562 1.00 65.56 242 ARG A C 1
ATOM 1882 O O . ARG A 1 242 ? 13.113 -26.872 -8.682 1.00 65.56 242 ARG A O 1
ATOM 1889 N N . PHE A 1 243 ? 14.802 -26.751 -7.209 1.00 72.69 243 PHE A N 1
ATOM 1890 C CA . PHE A 1 243 ? 15.686 -26.059 -8.142 1.00 72.69 243 PHE A CA 1
ATOM 1891 C C . PHE A 1 243 ? 15.911 -26.899 -9.409 1.00 72.69 243 PHE A C 1
ATOM 1893 O O . PHE A 1 243 ? 16.475 -27.987 -9.346 1.00 72.69 243 PHE A O 1
ATOM 1900 N N . ASP A 1 244 ? 15.458 -26.359 -10.536 1.00 80.06 244 ASP A N 1
ATOM 1901 C CA . ASP A 1 244 ? 15.676 -26.844 -11.894 1.00 80.06 244 ASP A CA 1
ATOM 1902 C C . ASP A 1 244 ? 15.611 -25.628 -12.824 1.00 80.06 244 ASP A C 1
ATOM 1904 O O . ASP A 1 244 ? 14.672 -24.833 -12.751 1.00 80.06 244 ASP A O 1
ATOM 1908 N N . GLU A 1 245 ? 16.622 -25.449 -13.672 1.00 74.06 245 GLU A N 1
ATOM 1909 C CA . GLU A 1 245 ? 16.782 -24.227 -14.468 1.00 74.06 245 GLU A CA 1
ATOM 1910 C C . GLU A 1 245 ? 15.700 -24.088 -15.550 1.00 74.06 245 GLU A C 1
ATOM 1912 O O . GLU A 1 245 ? 15.266 -22.973 -15.847 1.00 74.06 245 GLU A O 1
ATOM 1917 N N . SER A 1 246 ? 15.224 -25.203 -16.115 1.00 86.25 246 SER A N 1
ATOM 1918 C CA . SER A 1 246 ? 14.160 -25.184 -17.126 1.00 86.25 246 SER A CA 1
ATOM 1919 C C . SER A 1 246 ? 12.825 -24.755 -16.511 1.00 86.25 246 SER A C 1
ATOM 1921 O O . SER A 1 246 ? 12.159 -23.845 -17.009 1.00 86.25 246 SER A O 1
ATOM 1923 N N . THR A 1 247 ? 12.500 -25.329 -15.354 1.00 85.44 247 THR A N 1
ATOM 1924 C 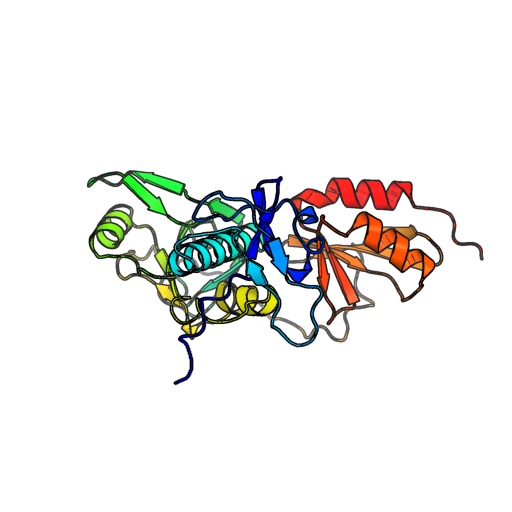CA . THR A 1 247 ? 11.285 -25.053 -14.592 1.00 85.44 247 THR A CA 1
ATOM 1925 C C . THR A 1 247 ? 11.308 -23.639 -14.033 1.00 85.44 247 THR A C 1
ATOM 1927 O O . THR A 1 247 ? 10.308 -22.933 -14.134 1.00 85.44 247 THR A O 1
ATOM 1930 N N . ARG A 1 248 ? 12.468 -23.181 -13.536 1.00 89.62 248 ARG A N 1
ATOM 1931 C CA . ARG A 1 248 ? 12.667 -21.812 -13.042 1.00 89.62 248 ARG A CA 1
ATOM 1932 C C . ARG A 1 248 ? 12.258 -20.781 -14.086 1.00 89.62 248 ARG A C 1
ATOM 1934 O O . ARG A 1 248 ? 11.504 -19.877 -13.756 1.00 89.62 248 ARG A O 1
ATOM 1941 N N . ARG A 1 249 ? 12.706 -20.927 -15.339 1.00 90.50 249 ARG A N 1
ATOM 1942 C CA . ARG A 1 249 ? 12.381 -19.984 -16.428 1.00 90.50 249 ARG A CA 1
ATOM 1943 C C . ARG A 1 249 ? 10.892 -19.957 -16.751 1.00 90.50 249 ARG A C 1
ATOM 1945 O O . ARG A 1 249 ? 10.338 -18.882 -16.966 1.00 90.50 249 ARG A O 1
ATOM 1952 N N . ILE A 1 250 ? 10.246 -21.123 -16.774 1.00 93.38 250 ILE A N 1
ATOM 1953 C CA . ILE A 1 250 ? 8.809 -21.225 -17.049 1.00 93.38 250 ILE A CA 1
ATOM 1954 C C . ILE A 1 250 ? 8.018 -20.591 -15.904 1.00 93.38 250 ILE A C 1
ATOM 1956 O O . ILE A 1 250 ? 7.222 -19.686 -16.143 1.00 93.38 250 ILE A O 1
ATOM 1960 N N . VAL A 1 251 ? 8.279 -21.008 -14.664 1.00 93.00 251 VAL A N 1
ATOM 1961 C CA . VAL A 1 251 ? 7.600 -20.484 -13.474 1.00 93.00 251 VAL A CA 1
ATOM 1962 C C . VAL A 1 251 ? 7.818 -18.981 -13.347 1.00 93.00 251 VAL A C 1
ATOM 1964 O O . VAL A 1 251 ? 6.858 -18.248 -13.149 1.00 93.00 251 VAL A O 1
ATOM 1967 N N . GLU A 1 252 ? 9.043 -18.500 -13.540 1.00 93.62 252 GLU A N 1
ATOM 1968 C CA . GLU A 1 252 ? 9.349 -17.072 -13.545 1.00 93.62 252 GLU A CA 1
ATOM 1969 C C . GLU A 1 252 ? 8.562 -16.319 -14.623 1.00 93.62 252 GLU A C 1
ATOM 1971 O O . GLU A 1 252 ? 8.007 -15.271 -14.320 1.00 93.62 252 GLU A O 1
ATOM 1976 N N . SER A 1 253 ? 8.436 -16.847 -15.845 1.00 95.19 253 SER A N 1
ATOM 1977 C CA . SER A 1 253 ? 7.648 -16.190 -16.902 1.00 95.19 253 SER A CA 1
ATOM 1978 C C . SER A 1 253 ? 6.152 -16.077 -16.574 1.00 95.19 253 SER A C 1
ATOM 1980 O O . SER A 1 253 ? 5.509 -15.100 -16.958 1.00 95.19 253 SER A O 1
ATOM 1982 N N . ILE A 1 254 ? 5.615 -17.048 -15.830 1.00 95.38 254 ILE A N 1
ATOM 1983 C CA . ILE A 1 254 ? 4.222 -17.053 -15.374 1.00 95.38 254 ILE A CA 1
ATOM 1984 C C . ILE A 1 254 ? 4.052 -16.080 -14.200 1.00 95.38 254 ILE A C 1
ATOM 1986 O O . ILE A 1 254 ? 3.109 -15.294 -14.153 1.00 95.38 254 ILE A O 1
ATOM 1990 N N . CYS A 1 255 ? 4.968 -16.121 -13.233 1.00 93.75 255 CYS A N 1
ATOM 1991 C CA . CYS A 1 255 ? 4.812 -15.441 -11.949 1.00 93.75 255 CYS A CA 1
ATOM 1992 C C . CYS A 1 255 ? 5.262 -13.974 -11.978 1.00 93.75 255 CYS A C 1
ATOM 1994 O O . CYS A 1 255 ? 4.714 -13.148 -11.246 1.00 93.75 255 CYS A O 1
ATOM 1996 N N . ARG A 1 256 ? 6.242 -13.628 -12.820 1.00 90.38 256 ARG A N 1
ATOM 1997 C CA . ARG A 1 256 ? 6.763 -12.263 -12.955 1.00 90.38 256 ARG A CA 1
ATOM 1998 C C . ARG A 1 256 ? 5.639 -11.316 -13.387 1.00 90.38 256 ARG A C 1
ATOM 2000 O O . ARG A 1 256 ? 4.903 -11.600 -14.327 1.00 90.38 256 ARG A O 1
ATOM 2007 N N . GLY A 1 257 ? 5.489 -10.208 -12.661 1.00 85.00 257 GLY A N 1
ATOM 2008 C CA . GLY A 1 257 ? 4.398 -9.242 -12.853 1.00 85.00 257 GLY A CA 1
ATOM 2009 C C . GLY A 1 257 ? 3.045 -9.658 -12.255 1.00 85.00 257 GLY A C 1
ATOM 2010 O O . GLY A 1 257 ? 2.117 -8.859 -12.262 1.00 85.00 257 GLY A O 1
ATOM 2011 N N . ARG A 1 258 ? 2.922 -10.878 -11.709 1.00 88.44 258 ARG A N 1
ATOM 2012 C CA . ARG A 1 258 ? 1.698 -11.421 -11.076 1.00 88.44 258 ARG A CA 1
ATOM 2013 C C . ARG A 1 258 ? 1.903 -11.791 -9.599 1.00 88.44 258 ARG A C 1
ATOM 2015 O O . ARG A 1 258 ? 1.015 -12.333 -8.939 1.00 88.44 258 ARG A O 1
ATOM 2022 N N . GLY A 1 259 ? 3.095 -11.517 -9.092 1.00 87.62 259 GLY A N 1
ATOM 2023 C CA . GLY A 1 259 ? 3.558 -11.848 -7.760 1.00 87.62 259 GLY A CA 1
ATOM 2024 C C . GLY A 1 259 ? 5.012 -11.430 -7.586 1.00 87.62 259 GLY A C 1
ATOM 2025 O O . GLY A 1 259 ? 5.585 -10.766 -8.453 1.00 87.62 259 GLY A O 1
ATOM 2026 N N . ARG A 1 260 ? 5.623 -11.860 -6.485 1.00 83.12 260 ARG A N 1
ATOM 2027 C CA . ARG A 1 260 ? 7.028 -11.582 -6.169 1.00 83.12 260 ARG A CA 1
ATOM 2028 C C . ARG A 1 260 ? 7.787 -12.833 -5.758 1.00 83.12 260 ARG A C 1
ATOM 2030 O O . ARG A 1 260 ? 7.192 -13.816 -5.323 1.00 83.12 260 ARG A O 1
ATOM 2037 N N . TRP A 1 261 ? 9.105 -12.778 -5.876 1.00 87.81 261 TRP A N 1
ATOM 2038 C CA . TRP A 1 261 ? 9.992 -13.821 -5.379 1.00 87.81 261 TRP A CA 1
ATOM 2039 C C . TRP A 1 261 ? 10.280 -13.622 -3.886 1.00 87.81 261 TRP A C 1
ATOM 2041 O O . TRP A 1 261 ? 10.671 -12.534 -3.475 1.00 87.81 261 TRP A O 1
ATOM 2051 N N . GLU A 1 262 ? 10.121 -14.676 -3.088 1.00 80.62 262 GLU A N 1
ATOM 2052 C CA . GLU A 1 262 ? 10.428 -14.710 -1.658 1.00 80.62 262 GLU A CA 1
ATOM 2053 C C . GLU A 1 262 ? 11.725 -15.515 -1.434 1.00 80.62 262 GLU A C 1
ATOM 2055 O O . GLU A 1 262 ? 11.725 -16.755 -1.474 1.00 80.62 262 GLU A O 1
ATOM 2060 N N . PRO 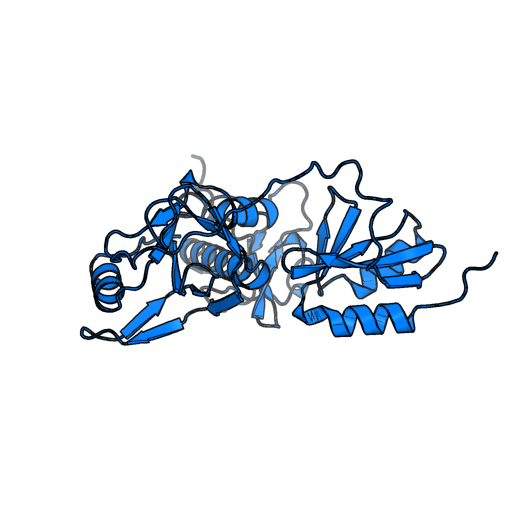A 1 263 ? 12.871 -14.836 -1.239 1.00 61.88 263 PRO A N 1
ATOM 2061 C CA . PRO A 1 263 ? 14.179 -15.482 -1.204 1.00 61.88 263 PRO A CA 1
ATOM 2062 C C . PRO A 1 263 ? 14.377 -16.392 0.011 1.00 61.88 263 PRO A C 1
ATOM 2064 O O . PRO A 1 263 ? 15.150 -17.350 -0.081 1.00 61.88 263 PRO A O 1
ATOM 2067 N N . ARG A 1 264 ? 13.676 -16.150 1.129 1.00 60.88 264 ARG A N 1
ATOM 2068 C CA . ARG A 1 264 ? 13.800 -16.961 2.348 1.00 60.88 264 ARG A CA 1
ATOM 2069 C C . ARG A 1 264 ? 13.293 -18.384 2.140 1.00 60.88 264 ARG A C 1
ATOM 2071 O O . ARG A 1 264 ? 13.910 -19.332 2.623 1.00 60.88 264 ARG A O 1
ATOM 2078 N N . TYR A 1 265 ? 12.186 -18.531 1.415 1.00 69.12 265 TYR A N 1
ATOM 2079 C CA . TYR A 1 265 ? 11.538 -19.824 1.165 1.00 69.12 265 TYR A CA 1
ATOM 2080 C C . TYR A 1 265 ? 11.727 -20.324 -0.270 1.00 69.12 265 TYR A C 1
ATOM 2082 O O . TYR A 1 265 ? 11.334 -21.448 -0.585 1.00 69.12 265 TYR A O 1
ATOM 2090 N N . LYS A 1 266 ? 12.385 -19.521 -1.117 1.00 77.69 266 LYS A N 1
ATOM 2091 C CA . LYS A 1 266 ? 12.690 -19.824 -2.519 1.00 77.69 266 LYS A CA 1
ATOM 2092 C C . LYS A 1 266 ? 11.435 -20.204 -3.304 1.00 77.69 266 LYS A C 1
ATOM 2094 O O . LYS A 1 266 ? 11.407 -21.210 -4.013 1.00 77.69 266 LYS A O 1
ATOM 2099 N N . ASN A 1 267 ? 10.388 -19.408 -3.142 1.00 84.56 267 ASN A N 1
ATOM 2100 C CA . ASN A 1 267 ? 9.117 -19.559 -3.833 1.00 84.56 267 ASN A CA 1
ATOM 2101 C C . ASN A 1 267 ? 8.637 -18.208 -4.368 1.00 84.56 267 ASN A C 1
ATOM 2103 O O . ASN A 1 267 ? 9.118 -17.149 -3.978 1.00 84.56 267 ASN A O 1
ATOM 2107 N N . TRP A 1 268 ? 7.663 -18.254 -5.266 1.00 92.38 268 TRP A N 1
ATOM 2108 C CA . TRP A 1 268 ? 6.897 -17.080 -5.648 1.00 92.38 268 TRP A CA 1
ATOM 2109 C C . TRP A 1 268 ? 5.674 -16.939 -4.753 1.00 92.38 268 TRP A C 1
ATOM 2111 O O . TRP A 1 268 ? 4.978 -17.921 -4.491 1.00 92.38 268 TRP A O 1
ATOM 2121 N N . ILE A 1 269 ? 5.392 -15.711 -4.339 1.00 88.94 269 ILE A N 1
ATOM 2122 C CA . ILE A 1 269 ? 4.137 -15.303 -3.718 1.00 88.94 269 ILE A CA 1
ATOM 2123 C C . ILE A 1 269 ? 3.302 -14.618 -4.794 1.00 88.94 269 ILE A C 1
ATOM 2125 O O . ILE A 1 269 ? 3.653 -13.548 -5.279 1.00 88.94 269 ILE A O 1
ATOM 2129 N N . ILE A 1 270 ? 2.216 -15.264 -5.187 1.00 94.19 270 ILE A N 1
ATOM 2130 C CA . ILE A 1 270 ? 1.260 -14.831 -6.201 1.00 94.19 270 ILE A CA 1
ATOM 2131 C C . ILE A 1 270 ? 0.087 -14.162 -5.522 1.00 94.19 270 ILE A C 1
ATOM 2133 O O . ILE A 1 270 ? -0.521 -14.740 -4.619 1.00 94.19 270 ILE A O 1
ATOM 2137 N N . PHE A 1 271 ? -0.259 -12.969 -5.983 1.00 83.44 271 PHE A N 1
ATOM 2138 C CA . PHE A 1 271 ? -1.379 -12.240 -5.411 1.00 83.44 271 PHE A CA 1
ATOM 2139 C C . PHE A 1 271 ? -2.706 -12.943 -5.715 1.00 83.44 271 PHE A C 1
ATOM 2141 O O . PHE A 1 271 ? -2.892 -13.465 -6.816 1.00 83.44 271 PHE A O 1
ATOM 2148 N N . ASP A 1 272 ? -3.638 -12.952 -4.757 1.00 83.31 272 ASP A N 1
ATOM 2149 C CA . ASP A 1 272 ? -4.906 -13.698 -4.857 1.00 83.31 272 ASP A CA 1
ATOM 2150 C C . ASP A 1 272 ? -5.694 -13.357 -6.137 1.00 83.31 272 ASP A C 1
ATOM 2152 O O . ASP A 1 272 ? -6.182 -14.256 -6.817 1.00 83.31 272 ASP A O 1
ATOM 2156 N N . ARG A 1 273 ? -5.673 -12.090 -6.573 1.00 84.38 273 ARG A N 1
ATOM 2157 C CA . ARG A 1 273 ? -6.303 -11.638 -7.830 1.00 84.38 273 ARG A CA 1
ATOM 2158 C C . ARG A 1 273 ? -5.751 -12.284 -9.107 1.00 84.38 273 ARG A C 1
ATOM 2160 O O . ARG A 1 273 ? -6.448 -12.333 -10.114 1.00 84.38 273 ARG A O 1
ATOM 2167 N N . PHE A 1 274 ? -4.498 -12.742 -9.095 1.00 91.19 274 PHE A N 1
ATOM 2168 C CA . PHE A 1 274 ? -3.864 -13.414 -10.234 1.00 91.19 274 PHE A CA 1
ATOM 2169 C C . PHE A 1 274 ? -3.906 -14.932 -10.113 1.00 91.19 274 PHE A C 1
ATOM 2171 O O . PHE A 1 274 ? -3.396 -15.618 -11.000 1.00 91.19 274 PHE A O 1
ATOM 2178 N N . LYS A 1 275 ? -4.526 -15.461 -9.050 1.00 91.12 275 LYS A N 1
ATOM 2179 C CA . LYS A 1 275 ? -4.668 -16.895 -8.811 1.00 91.12 275 LYS A CA 1
ATOM 2180 C C . LYS A 1 275 ? -5.133 -17.622 -10.057 1.00 91.12 275 LYS A C 1
ATOM 2182 O O . LYS A 1 275 ? -4.452 -18.540 -10.487 1.00 91.12 275 LYS A O 1
ATOM 2187 N N . ASP A 1 276 ? -6.267 -17.224 -10.625 1.00 90.38 276 ASP A N 1
ATOM 2188 C CA . ASP A 1 276 ? -6.892 -17.996 -11.699 1.00 90.38 276 ASP A CA 1
ATOM 2189 C C . ASP A 1 276 ? -6.062 -17.948 -12.986 1.00 90.38 276 ASP A C 1
ATOM 2191 O O . ASP A 1 276 ? -5.947 -18.956 -13.682 1.00 90.38 276 ASP A O 1
ATOM 2195 N N . VAL A 1 277 ? -5.409 -16.814 -13.264 1.00 93.69 277 VAL A N 1
ATOM 2196 C CA . VAL A 1 277 ? -4.507 -16.654 -14.416 1.00 93.69 277 VAL A CA 1
ATOM 2197 C C . VAL A 1 277 ? -3.251 -17.504 -14.241 1.00 93.69 277 VAL A C 1
ATOM 2199 O O . VAL A 1 277 ? -2.930 -18.304 -15.115 1.00 93.69 277 VAL A O 1
ATOM 2202 N N . VAL A 1 278 ? -2.564 -17.387 -13.101 1.00 94.75 278 VAL A N 1
ATOM 2203 C CA . VAL A 1 278 ? -1.350 -18.167 -12.814 1.00 94.75 278 VAL A CA 1
ATOM 2204 C C . VAL A 1 278 ? -1.661 -19.658 -12.770 1.00 94.75 278 VAL A C 1
ATOM 2206 O O . VAL A 1 278 ? -0.918 -20.456 -13.332 1.00 94.75 278 VAL A O 1
ATOM 2209 N N . LEU A 1 279 ? -2.778 -20.038 -12.152 1.00 92.88 279 LEU A N 1
ATOM 2210 C CA . LEU A 1 279 ? -3.237 -21.418 -12.096 1.00 92.88 279 LEU A CA 1
ATOM 2211 C C . LEU A 1 279 ? -3.507 -21.967 -13.501 1.00 92.88 279 LEU A C 1
ATOM 2213 O O . LEU A 1 279 ? -3.022 -23.044 -13.837 1.00 92.88 279 LEU A O 1
ATOM 2217 N N . SER A 1 280 ? -4.218 -21.213 -14.343 1.00 93.12 280 SER A N 1
ATOM 2218 C CA . SER A 1 280 ? -4.497 -21.606 -15.730 1.00 93.12 280 SER A CA 1
ATOM 2219 C C . SER A 1 280 ? -3.218 -21.739 -16.558 1.00 93.12 280 SER A C 1
ATOM 2221 O O . SER A 1 280 ? -3.065 -22.700 -17.313 1.00 93.12 280 SER A O 1
ATOM 2223 N N . GLU A 1 281 ? -2.267 -20.816 -16.396 1.00 96.38 281 GLU A N 1
ATOM 2224 C CA . GLU A 1 281 ? -0.974 -20.881 -17.075 1.00 96.38 281 GLU A CA 1
ATOM 2225 C C . GLU A 1 281 ? -0.149 -22.092 -16.605 1.00 96.38 281 GLU A C 1
ATOM 2227 O O . GLU A 1 281 ? 0.357 -22.835 -17.446 1.00 96.38 281 GLU A O 1
ATOM 2232 N N . LEU A 1 282 ? -0.080 -22.374 -15.300 1.00 93.69 282 LEU A N 1
ATOM 2233 C CA . LEU A 1 282 ? 0.572 -23.581 -14.770 1.00 93.69 282 LEU A CA 1
ATOM 2234 C C . LEU A 1 282 ? -0.061 -24.869 -15.321 1.00 93.69 282 LEU A C 1
ATOM 2236 O O . LEU A 1 282 ? 0.660 -25.776 -15.741 1.00 93.69 282 LEU A O 1
ATOM 2240 N N . ILE A 1 283 ? -1.394 -24.927 -15.395 1.00 91.69 283 ILE A N 1
ATOM 2241 C CA . ILE A 1 283 ? -2.126 -26.052 -15.997 1.00 91.69 283 ILE A CA 1
ATOM 2242 C C . ILE A 1 283 ? -1.739 -26.209 -17.473 1.00 91.69 283 ILE A C 1
ATOM 2244 O O . ILE A 1 283 ? -1.371 -27.301 -17.896 1.00 91.69 283 ILE A O 1
ATOM 2248 N N . SER A 1 284 ? -1.742 -25.123 -18.252 1.00 92.56 284 SER A N 1
ATOM 2249 C CA . SER A 1 284 ? -1.400 -25.156 -19.684 1.00 92.56 284 SER A CA 1
ATOM 2250 C C . SER A 1 284 ? 0.044 -25.576 -19.980 1.00 92.56 284 SER A C 1
ATOM 2252 O O . SER A 1 284 ? 0.346 -26.033 -21.081 1.00 92.56 284 SER A O 1
ATOM 2254 N N . ARG A 1 285 ? 0.947 -25.419 -19.005 1.00 90.00 285 ARG A N 1
ATOM 2255 C CA . ARG A 1 285 ? 2.359 -25.814 -19.095 1.00 90.00 285 ARG A CA 1
ATOM 2256 C C . ARG A 1 285 ? 2.623 -27.201 -18.515 1.00 90.00 285 ARG A C 1
ATOM 2258 O O . ARG A 1 285 ? 3.782 -27.610 -18.462 1.00 90.00 285 ARG A O 1
ATOM 2265 N N . THR A 1 286 ? 1.580 -27.903 -18.069 1.00 88.25 286 THR A N 1
ATOM 2266 C CA . THR A 1 286 ? 1.720 -29.232 -17.482 1.00 88.25 286 THR A CA 1
ATOM 2267 C C . THR A 1 286 ? 1.979 -30.275 -18.569 1.00 88.25 286 THR A C 1
ATOM 2269 O O . THR A 1 286 ? 1.177 -30.430 -19.488 1.00 88.25 286 THR A O 1
ATOM 2272 N N . ALA A 1 287 ? 3.083 -31.010 -18.448 1.00 81.88 287 ALA A N 1
ATOM 2273 C CA . ALA A 1 287 ? 3.451 -32.123 -19.320 1.00 81.88 287 ALA A CA 1
ATOM 2274 C C . ALA A 1 287 ? 3.913 -33.326 -18.474 1.00 81.88 287 ALA A C 1
ATOM 2276 O O . ALA A 1 287 ? 4.338 -33.129 -17.336 1.00 81.88 287 ALA A O 1
ATOM 2277 N N . PRO A 1 288 ? 3.822 -34.573 -18.974 1.00 75.75 288 PRO A N 1
ATOM 2278 C CA . PRO A 1 288 ? 4.363 -35.729 -18.264 1.00 75.75 288 PRO A CA 1
ATOM 2279 C C . PRO A 1 288 ? 5.851 -35.524 -17.954 1.00 75.75 288 PRO A C 1
ATOM 2281 O O . PRO A 1 288 ? 6.599 -35.078 -18.820 1.00 75.75 288 PRO A O 1
ATOM 2284 N N . LEU A 1 289 ? 6.274 -35.853 -16.732 1.00 69.19 289 LEU A N 1
ATOM 2285 C CA . LEU A 1 289 ? 7.699 -35.947 -16.421 1.00 69.19 289 LEU A CA 1
ATOM 2286 C C . LEU A 1 289 ? 8.221 -37.230 -17.074 1.00 69.19 289 LEU A C 1
ATOM 2288 O O . LEU A 1 289 ? 7.708 -38.311 -16.770 1.00 69.19 289 LEU A O 1
ATOM 2292 N N . ASP A 1 290 ? 9.200 -37.113 -17.970 1.00 60.19 290 ASP A N 1
ATOM 2293 C CA . ASP A 1 290 ? 9.919 -38.278 -18.487 1.00 60.19 290 ASP A CA 1
ATOM 2294 C C . ASP A 1 290 ? 10.594 -39.003 -17.304 1.00 60.19 290 ASP A C 1
ATOM 2296 O O . ASP A 1 290 ? 11.217 -38.361 -16.452 1.00 60.19 290 ASP A O 1
ATOM 2300 N N . GLN A 1 291 ? 10.367 -40.320 -17.207 1.00 44.16 291 GLN A N 1
ATOM 2301 C CA . GLN A 1 291 ? 10.829 -41.184 -16.106 1.00 44.16 291 GLN A CA 1
ATOM 2302 C C . GLN A 1 291 ? 12.347 -41.362 -16.086 1.00 44.16 291 GLN A C 1
ATOM 2304 O O . GLN A 1 291 ? 12.932 -41.559 -17.175 1.00 44.16 291 GLN A O 1
#

Foldseek 3Di:
DPDPQQFFAQWFQAPVGDIDGLVLADAFQRSVTAQQQPRAGWGWPPPDPPDFTGIDGPDDDNSQSSLLRRLLRLLLVLCQQQQWAFDAADPLPRPGTDIWRFPDKDAQDWDAAPVGIDTARIFTQTPSGIAGEHEDQPDDQDPVNLVRCLSVLHWYKYFYCNVPRRDNDDSVVSSCSNHPDHVRIDIRPRHDDDDDDDDDDDDDDDPPPPPVPCPPWDWFAADQWIWTWDADPRAFIKTDIDDDPRRCVQLCVLQSVQFDADVVRRITTGGRVCVVVSVVSSNVRGDDNDD

pLDDT: mean 79.83, std 17.62, range [25.31, 96.88]

Organism: NCBI:txid332411

Solvent-accessible surface area (backbone atoms only — not comparable to full-atom values): 16659 Å² total; per-residue (Å²): 133,82,72,81,77,72,46,38,22,21,49,30,24,38,86,90,67,45,70,41,48,37,87,78,44,51,62,32,65,74,38,59,24,28,36,71,53,77,69,44,65,32,30,28,46,53,84,56,92,88,50,82,56,21,50,41,72,86,69,96,68,71,51,54,65,28,21,37,40,22,52,47,52,41,50,50,48,48,47,62,72,51,32,45,36,52,42,68,46,82,51,69,80,29,88,49,68,41,78,42,55,37,82,42,68,40,69,65,36,77,45,81,29,93,95,40,77,47,72,34,52,26,40,34,31,38,95,64,46,65,30,34,37,39,73,19,42,88,60,67,89,47,71,73,57,47,51,40,36,32,71,62,53,41,40,33,37,38,36,60,44,51,90,48,47,66,48,77,63,50,68,69,60,50,46,41,52,68,33,60,42,64,90,34,43,44,71,56,91,58,48,74,84,76,84,86,84,89,80,90,85,84,86,90,81,80,76,92,73,58,86,87,70,59,90,80,50,45,74,34,36,31,62,84,42,58,32,37,41,27,75,41,102,74,58,36,29,40,44,33,52,71,96,44,74,66,28,49,53,54,52,46,66,60,38,58,91,42,38,47,78,38,80,91,79,58,28,32,44,28,42,59,92,37,42,68,59,46,51,50,51,48,58,74,51,46,47,84,65,84,129

Mean predicted aligned error: 14.01 Å

Radius of gyration: 21.6 Å; Cα contacts (8 Å, |Δi|>4): 554; chains: 1; bounding box: 52×63×46 Å

=== Feature glossary ===
Annotated list of the representations used here:

Nearest PDB structures. The Foldseek neighbor list gives the closest experimentally determined structures in the PDB, ranked by structural alignment. TM-score near 1 means near-identical fold; near 0.3 means only rough topology match. This is how one finds what a novel AlphaFold prediction most resembles in the solved-structure universe.

Foldseek 3Di. Foldseek's 3Di representation compresses backbone geometry into a per-residue letter drawn from a learned twenty-state alphabet. It captures the tertiary interaction pattern around each residue — which residues are packed against it in space, regardless of where they are in sequence.

Radius of gyration, Cα contacts, bounding box. Radius of gyration (Rg) is the root-mean-square distance of Cα atoms from their centroid — a single number for overall size and compactness. A globular domain of N residues has Rg ≈ 2.2·N^0.38 Å; an extended or disordered chain has a much larger Rg. The Cα contact count is the number of residue pairs whose Cα atoms are within 8 Å and are more than four positions apart in sequence — a standard proxy for tertiary pack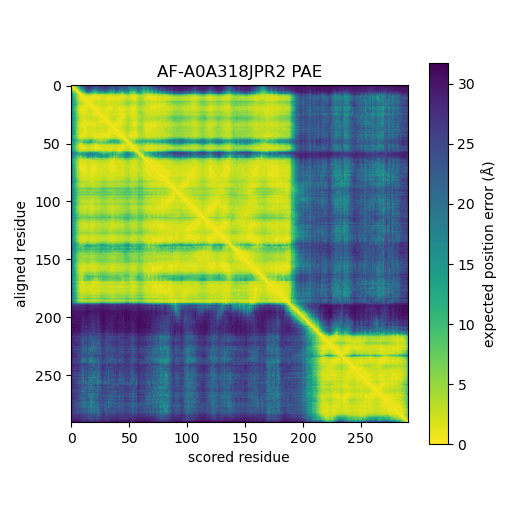ing density. The bounding box is the smallest axis-aligned box enclosing all Cα atoms.

InterPro / GO / CATH / organism. The annotation block draws on four external resources. InterPro: which protein families and domains the sequence belongs to. GO: standardized terms for what the protein does, what process it participates in, and where in the cell it acts. CATH: which structural fold it has in the CATH hierarchy. Organism: the species of origin.

mmCIF coordinates. The mmCIF block holds the 3D Cartesian coordinates of each backbone atom (N, Cα, C, O) in ångströms. mmCIF is the PDB's canonical archive format — a tagged-loop text representation of the atomic model.

pLDDT. pLDDT is the predicted lDDT-Cα score: AlphaFold's confidence that the local environment of each residue (all inter-atomic distances within 15 Å) is correctly placed. It is a per-residue number between 0 and 100, with higher meaning more reliable.

Backbone torsions (φ/ψ). φ (phi) and ψ (psi) are the two rotatable backbone dihedrals per residue: φ is the C(i-1)–N–Cα–C torsion, ψ is the N–Cα–C–N(i+1) torsion, both in degrees on (−180°, 180°]. α-helical residues cluster near (−60°, −45°); β-strand residues near (−120°, +130°). A Ramachandran plot is simply a scatter of (φ, ψ) for every residue.

B-factor. For experimental (PDB) structures, the B-factor (temperature factor) quantifies the positional spread of each atom in the crystal — a combination of thermal vibration and static disorder — in units of Å². High B-factors mark flexible loops or poorly resolved regions; low B-factors mark the rigid, well-ordered core.

Secondary structure (3-state, P-SEA). SS3 is a coarse helix/strand/coil call (letters a/b/c) made by the P-SEA algorithm from inter-Cα distances and dihedrals. It is less detailed than DSSP but needs only Cα positions.

Predicted aligned error. Predicted aligned error is AlphaFold's pairwise confidence. Unlike pLDDT (per-residue), PAE is per-residue-pair and captures whether two parts of the structure are correctly placed relative to each other. Units are ångströms of expected positional error.

Solvent-accessible surface area. Solvent-accessible surface area (SASA) is the area in Å² traced out by the centre of a 1.4 Å probe sphere (a water molecule) rolled over the protein's van der Waals surface (Shrake–Rupley / Lee–Richards construction). Buried residues have near-zero SASA; fully exposed residues can exceed 200 Å². The total SASA scales roughly with the number of surface residues.

Secondary structure (8-state, DSSP). The SS8 string is DSSP's per-residue secondary-structure call. α-helix (H) means an i→i+4 H-bond ladder; β-strand (E) means the residue participates in a β-sheet; 3₁₀ (G) and π (I) are tighter and wider helices; T/S are turns/bends; '-' is loop.

Rendered structure images. Structure images are PyMOL renders from six orthogonal camera directions. Cartoon representation draws helices as coils and strands as arrows; sticks shows the backbone as bonds; surface shows the solvent-excluded envelope. Rainbow coloring maps sequence position to hue (blue→red, N→C); chain coloring assigns a distinct color per polypeptide.

Sequence. The amino-acid sequence is the protein's primary structure: the linear order of residues from the N-terminus to the C-terminus, written in one-letter code. Everything else here — the 3D coordinates, the secondary structure, the domain annotations — is ultimately a consequence of this string.

Contact-map, Ramachandran, and PAE plots. Three diagnostic plots accompany the record. The Cα contact map visualizes the tertiary structure as a 2D adjacency matrix (8 Å cutoff, sequence-local contacts suppressed). The Ramachandran plot shows the distribution of backbone (φ, ψ) torsions, with points in the α and β basins reflecting secondary structure content. The PAE plot shows AlphaFold's inter-residue confidence as a color matrix.